Protein AF-0000000065894647 (afdb_homodimer)

Organism: Rhodobacter capsulatus (NCBI:txid1061)

Radius of gyration: 19.95 Å; Cα contacts (8 Å, |Δi|>4): 435; chains: 2; bounding box: 37×65×40 Å

InterPro domains:
  IPR014283 Ferredoxin III 4[4Fe-4S], nif-specific [TIGR02936] (5-98)
  IPR017896 4Fe-4S ferredoxin-type, iron-sulphur binding domain [PF12838] (25-94)
  IPR017896 4Fe-4S ferredoxin-type, iron-sulphur binding domain [PS51379] (17-46)
  IPR017896 4Fe-4S ferredoxin-type, iron-sulphur binding domain [PS51379] (70-100)
  IPR017900 4Fe-4S ferredoxin, iron-sulphur binding, conserved site [PS00198] (80-91)
  IPR050572 Iron-Sulfur Ferredoxin [PTHR43687] (15-97)

Foldseek 3Di:
DDQWDADPVGDIDGAKFWDDFDFVLFQQPCPLVVVDPQNQKDKWFAFPVGDTGHPPDPVCVVCVVRGPHIGIGGDRRVRTPRPCVSCVPGPSSRIDIGGDD/DDQWDADPVGDIDGAKFWDDFDFVLFQQPCPLVVVDPQNQKDKWFAFPVGDTGHPPDPVCVVCVVRGPHIGIGGDRRVRTPRPCVSCVPGPSSRIDIGGDD

pLDDT: mean 95.73, std 6.26, range [57.0, 98.69]

Secondary structure (DSSP, 8-state):
----EE-TT--EE---EEEEE-TTT-----HHHHH-SS--EEEEEEETTS-EE-TTSHHHHHHGGGEEEEEEEES-GGG-----HHHHT-TT--EEEE---/----EE-TT--EE---EEEEE-TTT-----HHHHH-SS--EEEEEEETTS-EE-TTSHHHHHHGGGEEEEEEEES-GGG-----HHHHT-TT--EEEE---

Nearest PDB structures (foldseek):
  8oh5-assembly1_B  TM=8.292E-01  e=4.539E-01  Sporomusa ovata DSM 2662
  6l5k-assembly1_A  TM=5.206E-01  e=1.808E-01  Arabidopsis thaliana
  4chk-assembly1_A  TM=5.487E-01  e=1.370E+00  Arabidopsis thaliana
  4chk-assembly4_H  TM=3.635E-01  e=3.775E-01  Arabidopsis thaliana
  6l5k-assembly1_B  TM=4.906E-01  e=3.235E+00  Arabidopsis thaliana

Solvent-accessible surface area (backbone atoms only — not comparable to full-atom values): 11313 Å² total; per-residue (Å²): 121,84,65,62,44,59,24,66,63,58,50,74,44,65,50,34,27,73,72,45,61,42,60,87,54,35,77,42,82,54,53,33,49,66,43,41,82,52,61,30,43,42,76,22,33,29,28,81,88,67,48,76,34,53,70,96,36,72,67,26,66,75,43,52,90,44,44,74,47,47,18,57,37,81,75,23,52,45,46,29,64,27,69,54,39,37,57,65,58,35,88,62,63,33,62,40,69,43,59,83,129,122,85,66,62,43,59,25,66,61,57,50,77,46,66,50,34,26,73,72,47,61,43,59,87,54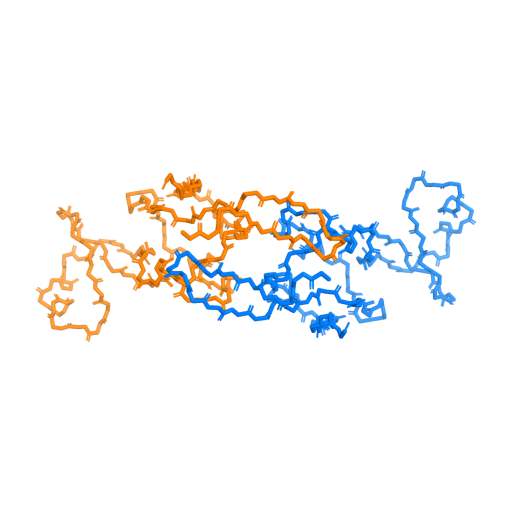,34,77,42,82,53,53,33,48,64,42,43,83,52,62,30,41,42,74,25,33,29,28,80,87,66,48,76,34,53,71,94,37,71,67,28,66,74,42,53,89,44,45,74,47,48,18,58,38,81,75,23,50,46,46,31,64,27,69,54,38,37,57,64,58,36,89,62,63,34,64,41,68,44,59,84,130

Structure (mmCIF, N/CA/C/O backbone):
data_AF-0000000065894647-model_v1
#
loop_
_entity.id
_entity.type
_entity.pdbx_description
1 polymer Ferredoxin-3
#
loop_
_atom_site.group_PDB
_atom_site.id
_atom_site.type_symbol
_atom_site.label_atom_id
_atom_site.label_alt_id
_atom_site.label_comp_id
_atom_site.label_asym_id
_atom_site.label_entity_id
_atom_site.label_seq_id
_atom_site.pdbx_PDB_ins_code
_atom_site.Cartn_x
_atom_site.Cartn_y
_atom_site.Cartn_z
_atom_site.occupancy
_atom_site.B_iso_or_equiv
_atom_site.auth_seq_id
_atom_site.auth_comp_id
_atom_site.auth_asym_id
_atom_site.auth_atom_id
_atom_site.pdbx_PDB_model_num
ATOM 1 N N . MET A 1 1 ? -20.156 -9.414 -3.893 1 57.16 1 MET A N 1
ATOM 2 C CA . MET A 1 1 ? -19.219 -8.859 -2.914 1 57.16 1 MET A CA 1
ATOM 3 C C . MET A 1 1 ? -19.156 -7.336 -3.027 1 57.16 1 MET A C 1
ATOM 5 O O . MET A 1 1 ? -19.391 -6.777 -4.102 1 57.16 1 MET A O 1
ATOM 9 N N . PRO A 1 2 ? -19.172 -6.664 -1.885 1 61.28 2 PRO A N 1
ATOM 10 C CA . PRO A 1 2 ? -19.344 -5.219 -2.064 1 61.28 2 PRO A CA 1
ATOM 11 C C . PRO A 1 2 ? -18.266 -4.609 -2.957 1 61.28 2 PRO A C 1
ATOM 13 O O . PRO A 1 2 ? -17.078 -4.961 -2.834 1 61.28 2 PRO A O 1
ATOM 16 N N . THR A 1 3 ? -18.609 -4.023 -3.908 1 80.19 3 THR A N 1
ATOM 17 C CA . THR A 1 3 ? -17.766 -3.375 -4.91 1 80.19 3 THR A CA 1
ATOM 18 C C . THR A 1 3 ? -17.344 -1.983 -4.449 1 80.19 3 THR A C 1
ATOM 20 O O . THR A 1 3 ? -16.672 -1.262 -5.176 1 80.19 3 THR A O 1
ATOM 23 N N . VAL A 1 4 ? -17.766 -1.76 -3.189 1 90.81 4 VAL A N 1
ATOM 24 C CA . VAL A 1 4 ? -17.469 -0.412 -2.713 1 90.81 4 VAL A CA 1
ATOM 25 C C . VAL A 1 4 ? -16.766 -0.485 -1.361 1 90.81 4 VAL A C 1
ATOM 27 O O . VAL A 1 4 ? -17.062 -1.353 -0.54 1 90.81 4 VAL A O 1
ATOM 30 N N . ALA A 1 5 ? -15.844 0.339 -1.184 1 94 5 ALA A N 1
ATOM 31 C CA . ALA A 1 5 ? -15.148 0.502 0.091 1 94 5 ALA A CA 1
ATOM 32 C C . ALA A 1 5 ? -15.125 1.966 0.521 1 94 5 ALA A C 1
ATOM 34 O O . ALA A 1 5 ? -15.562 2.844 -0.224 1 94 5 ALA A O 1
ATOM 35 N N . TYR A 1 6 ? -14.617 2.193 1.799 1 94.62 6 TYR A N 1
ATOM 36 C CA . TYR A 1 6 ? -14.641 3.549 2.34 1 94.62 6 TYR A CA 1
ATOM 37 C C . TYR A 1 6 ? -13.273 3.947 2.877 1 94.62 6 TYR A C 1
ATOM 39 O O . TYR A 1 6 ? -12.57 3.129 3.477 1 94.62 6 TYR A O 1
ATOM 47 N N . THR A 1 7 ? -13.016 5.211 2.65 1 96.75 7 THR A N 1
ATOM 48 C CA . THR A 1 7 ? -11.82 5.77 3.281 1 96.75 7 THR A CA 1
ATOM 49 C C . THR A 1 7 ? -12.07 6.047 4.762 1 96.75 7 THR A C 1
ATOM 51 O O . THR A 1 7 ? -13.203 5.914 5.238 1 96.75 7 THR A O 1
ATOM 54 N N . ARG A 1 8 ? -11.016 6.469 5.363 1 95.81 8 ARG A N 1
ATOM 55 C CA . ARG A 1 8 ? -11.125 6.84 6.77 1 95.81 8 ARG A CA 1
ATOM 56 C C . ARG A 1 8 ? -12.195 7.906 6.977 1 95.81 8 ARG A C 1
ATOM 58 O O . ARG A 1 8 ? -12.961 7.848 7.941 1 95.81 8 ARG 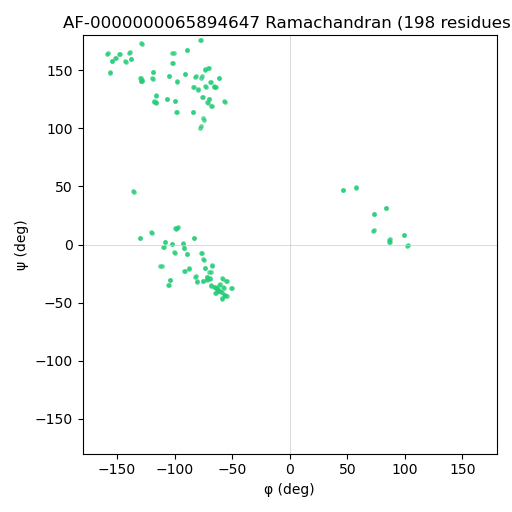A O 1
ATOM 65 N N . GLY A 1 9 ? -12.188 8.867 6.125 1 95.88 9 GLY A N 1
ATOM 66 C CA . GLY A 1 9 ? -13.125 9.969 6.23 1 95.88 9 GLY A CA 1
ATOM 67 C C . GLY A 1 9 ? -14.523 9.609 5.766 1 95.88 9 GLY A C 1
ATOM 68 O O . GLY A 1 9 ? -15.438 10.438 5.816 1 95.88 9 GLY A O 1
ATOM 69 N N . GLY A 1 10 ? -14.711 8.414 5.184 1 95.06 10 GLY A N 1
ATOM 70 C CA . GLY A 1 10 ? -16.047 7.957 4.824 1 95.06 10 GLY A CA 1
ATOM 71 C C . GLY A 1 10 ? -16.344 8.094 3.342 1 95.06 10 GLY A C 1
ATOM 72 O O . GLY A 1 10 ? -17.453 7.793 2.895 1 95.06 10 GLY A O 1
ATOM 73 N N . ALA A 1 11 ? -15.438 8.586 2.604 1 95.38 11 ALA A N 1
ATOM 74 C CA . ALA A 1 11 ? -15.664 8.688 1.163 1 95.38 11 ALA A CA 1
ATOM 75 C C . ALA A 1 11 ? -15.688 7.309 0.514 1 95.38 11 ALA A C 1
ATOM 77 O O . ALA A 1 11 ? -14.875 6.441 0.852 1 95.38 11 ALA A O 1
ATOM 78 N N . GLU A 1 12 ? -16.594 7.117 -0.419 1 95.38 12 GLU A N 1
ATOM 79 C CA . GLU A 1 12 ? -16.703 5.855 -1.146 1 95.38 12 GLU A CA 1
ATOM 80 C C . GLU A 1 12 ? -15.688 5.781 -2.277 1 95.38 12 GLU A C 1
ATOM 82 O O . GLU A 1 12 ? -15.375 6.797 -2.906 1 95.38 12 GLU A O 1
ATOM 87 N N . TYR A 1 13 ? -15.203 4.598 -2.486 1 94.69 13 TYR A N 1
ATOM 88 C CA . TYR A 1 13 ? -14.383 4.316 -3.662 1 94.69 13 TYR A CA 1
ATOM 89 C C . TYR A 1 13 ? -14.508 2.857 -4.078 1 94.69 13 TYR A C 1
ATOM 91 O O . TYR A 1 13 ? -15 2.025 -3.309 1 94.69 13 TYR A O 1
ATOM 99 N N . THR A 1 14 ? -14.148 2.57 -5.34 1 95.25 14 THR A N 1
ATOM 100 C CA . THR A 1 14 ? -14.125 1.202 -5.844 1 95.25 14 THR A CA 1
ATOM 101 C C . THR A 1 14 ? -12.711 0.636 -5.812 1 95.25 14 THR A C 1
ATOM 103 O O . THR A 1 14 ? -11.828 1.108 -6.539 1 95.25 14 THR A O 1
ATOM 106 N N . PRO A 1 15 ? -12.492 -0.372 -4.977 1 95.19 15 PRO A N 1
ATOM 107 C CA . PRO A 1 15 ? -11.148 -0.964 -4.969 1 95.19 15 PRO A CA 1
ATOM 108 C C . PRO A 1 15 ? -10.766 -1.57 -6.316 1 95.19 15 PRO A C 1
ATOM 110 O O . PRO A 1 15 ? -11.617 -2.111 -7.02 1 95.19 15 PRO A O 1
ATOM 113 N N . VAL A 1 16 ? -9.523 -1.435 -6.672 1 96.75 16 VAL A N 1
ATOM 114 C CA . VAL A 1 16 ? -8.938 -2.068 -7.848 1 96.75 16 VAL A CA 1
ATOM 115 C C . VAL A 1 16 ? -7.859 -3.064 -7.418 1 96.75 16 VAL A C 1
ATOM 117 O O . VAL A 1 16 ? -6.863 -2.684 -6.801 1 96.75 16 VAL A O 1
ATOM 120 N N . TYR A 1 17 ? -8.039 -4.27 -7.789 1 97.94 17 TYR A N 1
ATOM 121 C CA . TYR A 1 17 ? -7.234 -5.352 -7.23 1 97.94 17 TYR A CA 1
ATOM 122 C C . TYR A 1 17 ? -6.133 -5.766 -8.195 1 97.94 17 TYR A C 1
ATOM 124 O O . TYR A 1 17 ? -6.227 -5.512 -9.398 1 97.94 17 TYR A O 1
ATOM 132 N N . LEU A 1 18 ? -5.121 -6.332 -7.645 1 98.12 18 LEU A N 1
ATOM 133 C CA . LEU A 1 18 ? -4.102 -6.961 -8.477 1 98.12 18 LEU A CA 1
ATOM 134 C C . LEU A 1 18 ? -4.656 -8.195 -9.172 1 98.12 18 LEU A C 1
ATOM 136 O O . LEU A 1 18 ? -5.035 -9.172 -8.516 1 98.12 18 LEU A O 1
ATOM 140 N N . MET A 1 19 ? -4.633 -8.148 -10.555 1 97.75 19 MET A N 1
ATOM 141 C CA . MET A 1 19 ? -5.258 -9.227 -11.32 1 97.75 19 MET A CA 1
ATOM 142 C C . MET A 1 19 ? -4.207 -10.141 -11.93 1 97.75 19 MET A C 1
ATOM 144 O O . MET A 1 19 ? -4.434 -11.344 -12.078 1 97.75 19 MET A O 1
ATOM 148 N N . LYS A 1 20 ? -3.127 -9.516 -12.297 1 97.81 20 LYS A N 1
ATOM 149 C CA . LYS A 1 20 ? -2.133 -10.305 -13.016 1 97.81 20 LYS A CA 1
ATOM 150 C C . LYS A 1 20 ? -0.74 -9.703 -12.875 1 97.81 20 LYS A C 1
ATOM 152 O O . LYS A 1 20 ? -0.595 -8.484 -12.758 1 97.81 20 LYS A O 1
ATOM 157 N N . ILE A 1 21 ? 0.25 -10.539 -12.867 1 98.19 21 ILE A N 1
ATOM 158 C CA . ILE A 1 21 ? 1.652 -10.164 -13.008 1 98.19 21 ILE A CA 1
ATOM 159 C C . ILE A 1 21 ? 2.23 -10.797 -14.273 1 98.19 21 ILE A C 1
ATOM 161 O O . ILE A 1 21 ? 2.123 -12.008 -14.477 1 98.19 21 ILE A O 1
ATOM 165 N N . ASP A 1 22 ? 2.74 -9.969 -15.133 1 98.12 22 ASP A N 1
ATOM 166 C CA . ASP A 1 22 ? 3.398 -10.453 -16.344 1 98.12 22 ASP A CA 1
ATOM 167 C C . ASP A 1 22 ? 4.777 -11.031 -16.016 1 98.12 22 ASP A C 1
ATOM 169 O O . ASP A 1 22 ? 5.738 -10.289 -15.828 1 98.12 22 ASP A O 1
ATOM 173 N N . GLU A 1 23 ? 4.895 -12.336 -16.078 1 97.25 23 GLU A N 1
ATOM 174 C CA . GLU A 1 23 ? 6.121 -13 -15.664 1 97.25 23 GLU A CA 1
ATOM 175 C C . GLU A 1 23 ? 7.27 -12.695 -16.625 1 97.25 23 GLU A C 1
ATOM 177 O O . GLU A 1 23 ? 8.438 -12.781 -16.234 1 97.25 23 GLU A O 1
ATOM 182 N N . GLN A 1 24 ? 6.973 -12.359 -17.797 1 96.31 24 GLN A N 1
ATOM 183 C CA . GLN A 1 24 ? 8.039 -12.07 -18.75 1 96.31 24 GLN A CA 1
ATOM 184 C C . GLN A 1 24 ? 8.672 -10.711 -18.469 1 96.31 24 GLN A C 1
ATOM 186 O O . GLN A 1 24 ? 9.867 -10.523 -18.703 1 96.31 24 GLN A O 1
ATOM 191 N N . LYS A 1 25 ? 7.918 -9.797 -17.969 1 97.75 25 LYS A N 1
ATOM 192 C CA . LYS A 1 25 ? 8.406 -8.453 -17.672 1 97.75 25 LYS A CA 1
ATOM 193 C C . LYS A 1 25 ? 8.93 -8.352 -16.25 1 97.75 25 LYS A C 1
ATOM 195 O O . LYS A 1 25 ? 9.727 -7.469 -15.93 1 97.75 25 LYS A O 1
ATOM 200 N N . CYS A 1 26 ? 8.484 -9.219 -15.438 1 98.56 26 CYS A N 1
ATOM 201 C CA . CYS A 1 26 ? 8.883 -9.203 -14.039 1 98.56 26 CYS A CA 1
ATOM 202 C C . CYS A 1 26 ? 10.375 -9.516 -13.891 1 98.56 26 CYS A C 1
ATOM 204 O O . CYS A 1 26 ? 10.875 -10.469 -14.484 1 98.56 26 CYS A O 1
ATOM 206 N N . ILE A 1 27 ? 11.016 -8.789 -13.086 1 98 27 ILE A N 1
ATOM 207 C CA . ILE A 1 27 ? 12.445 -9.008 -12.938 1 98 27 ILE A CA 1
ATOM 208 C C . ILE A 1 27 ? 12.734 -9.648 -11.578 1 98 27 ILE A C 1
ATOM 210 O O . ILE A 1 27 ? 13.891 -9.758 -11.172 1 98 27 ILE A O 1
ATOM 214 N N . GLY A 1 28 ? 11.703 -9.93 -10.805 1 97.81 28 GLY A N 1
ATOM 215 C CA . GLY A 1 28 ? 11.828 -10.688 -9.57 1 97.81 28 GLY A CA 1
ATOM 216 C C . GLY A 1 28 ? 12.469 -9.891 -8.445 1 97.81 28 GLY A C 1
ATOM 217 O O . GLY A 1 28 ? 13.094 -10.469 -7.555 1 97.81 28 GLY A O 1
ATOM 218 N N . CYS A 1 29 ? 12.391 -8.555 -8.398 1 97.94 29 CYS A N 1
ATOM 219 C CA . CYS A 1 29 ? 13.078 -7.754 -7.387 1 97.94 29 CYS A CA 1
ATOM 220 C C . CYS A 1 29 ? 12.422 -7.914 -6.023 1 97.94 29 CYS A C 1
ATOM 222 O O . CYS A 1 29 ? 13.07 -7.727 -4.992 1 97.94 29 CYS A O 1
ATOM 224 N N . GLY A 1 30 ? 11.062 -8.172 -5.996 1 97.62 30 GLY A N 1
ATOM 225 C CA . GLY A 1 30 ? 10.391 -8.5 -4.75 1 97.62 30 GLY A CA 1
ATOM 226 C C . GLY A 1 30 ? 9.93 -7.277 -3.98 1 97.62 30 GLY A C 1
ATOM 227 O O . GLY A 1 30 ? 9.406 -7.398 -2.869 1 97.62 30 GLY A O 1
ATOM 228 N N . ARG A 1 31 ? 10.078 -6.09 -4.523 1 97.75 31 ARG A N 1
ATOM 229 C CA . ARG A 1 31 ? 9.648 -4.891 -3.807 1 97.75 31 ARG A CA 1
ATOM 230 C C . ARG A 1 31 ? 8.148 -4.918 -3.541 1 97.75 31 ARG A C 1
ATOM 232 O O . ARG A 1 31 ? 7.691 -4.473 -2.484 1 97.75 31 ARG A O 1
ATOM 239 N N . CYS A 1 32 ? 7.422 -5.496 -4.508 1 98.5 32 CYS A N 1
ATOM 240 C CA . CYS A 1 32 ? 5.973 -5.574 -4.359 1 98.5 32 CYS A CA 1
ATOM 241 C C . CYS A 1 32 ? 5.594 -6.449 -3.172 1 98.5 32 CYS A C 1
ATOM 243 O O . CYS A 1 32 ? 4.68 -6.113 -2.414 1 98.5 32 CYS A O 1
ATOM 245 N N . PHE A 1 33 ? 6.258 -7.539 -3.006 1 98 33 PHE A N 1
ATOM 246 C CA . PHE A 1 33 ? 6.012 -8.43 -1.876 1 98 33 PHE A CA 1
ATOM 247 C C . PHE A 1 33 ? 6.316 -7.727 -0.558 1 98 33 PHE A C 1
ATOM 249 O O . PHE A 1 33 ? 5.562 -7.852 0.408 1 98 33 PHE A O 1
ATOM 256 N N . LYS A 1 34 ? 7.332 -6.957 -0.48 1 96.94 34 LYS A N 1
ATOM 257 C CA . LYS A 1 34 ? 7.777 -6.316 0.754 1 96.94 34 LYS A CA 1
ATOM 258 C C . LYS A 1 34 ? 6.777 -5.262 1.215 1 96.94 34 LYS A C 1
ATOM 260 O O . LYS A 1 34 ? 6.566 -5.082 2.416 1 96.94 34 LYS A O 1
ATOM 265 N N . VAL A 1 35 ? 6.195 -4.617 0.288 1 97.94 35 VAL A N 1
ATOM 266 C CA . VAL A 1 35 ? 5.309 -3.523 0.677 1 97.94 35 VAL A CA 1
ATOM 267 C C . VAL A 1 35 ? 3.902 -4.062 0.925 1 97.94 35 VAL A C 1
ATOM 269 O O . VAL A 1 35 ? 3.08 -3.395 1.559 1 97.94 35 VAL A O 1
ATOM 272 N N . CYS A 1 36 ? 3.682 -5.211 0.36 1 98.19 36 CYS A N 1
ATOM 273 C CA . CYS A 1 36 ? 2.359 -5.797 0.549 1 98.19 36 CYS A CA 1
ATOM 274 C C . CYS A 1 36 ? 2.219 -6.387 1.947 1 98.19 36 CYS A C 1
ATOM 276 O O . CYS A 1 36 ? 3.062 -7.172 2.383 1 98.19 36 CYS A O 1
ATOM 278 N N . GLY A 1 37 ? 1.216 -6.012 2.674 1 96 37 GLY A N 1
ATOM 279 C CA . GLY A 1 37 ? 0.966 -6.512 4.02 1 96 37 GLY A CA 1
ATOM 280 C C . GLY A 1 37 ? -0.037 -7.648 4.055 1 96 37 GLY A C 1
ATOM 281 O O . GLY A 1 37 ? -0.494 -8.047 5.129 1 96 37 GLY A O 1
ATOM 282 N N . ARG A 1 38 ? -0.32 -8.25 2.873 1 96.69 38 ARG A N 1
ATOM 283 C CA . ARG A 1 38 ? -1.424 -9.203 2.848 1 96.69 38 ARG A CA 1
ATOM 284 C C . ARG A 1 38 ? -1.002 -10.516 2.184 1 96.69 38 ARG A C 1
ATOM 286 O O . ARG A 1 38 ? -1.843 -11.359 1.877 1 96.69 38 ARG A O 1
ATOM 293 N N . ASP A 1 39 ? 0.283 -10.672 1.829 1 95.38 39 ASP A N 1
ATOM 294 C CA . ASP A 1 39 ? 0.816 -11.898 1.25 1 95.38 39 ASP A CA 1
ATOM 295 C C . ASP A 1 39 ? 0.072 -12.273 -0.031 1 95.38 39 ASP A C 1
ATOM 297 O O . ASP A 1 39 ? -0.375 -13.406 -0.187 1 95.38 39 ASP A O 1
ATOM 301 N N . VAL A 1 40 ? -0.065 -11.305 -0.892 1 98.19 40 VAL A N 1
ATOM 302 C CA . VAL A 1 40 ? -0.811 -11.477 -2.135 1 98.19 40 VAL A CA 1
ATOM 303 C C . VAL A 1 40 ? 0.07 -12.156 -3.178 1 98.19 40 VAL A C 1
ATOM 305 O O . VAL A 1 40 ? -0.429 -12.875 -4.047 1 98.19 40 VAL A O 1
ATOM 308 N N . MET A 1 41 ? 1.361 -12.023 -3.131 1 98 41 MET A N 1
ATOM 309 C CA . MET A 1 41 ? 2.283 -12.578 -4.113 1 98 41 MET A CA 1
ATOM 310 C C . MET A 1 41 ? 3.508 -13.18 -3.432 1 98 41 MET A C 1
ATOM 312 O O . MET A 1 41 ? 3.803 -12.859 -2.279 1 98 41 MET A O 1
ATOM 316 N N . SER A 1 42 ? 4.141 -14.008 -4.137 1 97.38 42 SER A N 1
ATOM 317 C CA . SER A 1 42 ? 5.355 -14.641 -3.633 1 97.38 42 SER A CA 1
ATOM 318 C C . SER A 1 42 ? 6.328 -14.945 -4.766 1 97.38 42 SER A C 1
ATOM 320 O O . SER A 1 42 ? 5.953 -14.922 -5.941 1 97.38 42 SER A O 1
ATOM 322 N N . LEU A 1 43 ? 7.543 -15.195 -4.293 1 97.5 43 LEU A N 1
ATOM 323 C CA . LEU A 1 43 ? 8.625 -15.461 -5.238 1 97.5 43 LEU A CA 1
ATOM 324 C C . LEU A 1 43 ? 8.469 -16.844 -5.867 1 97.5 43 LEU A C 1
ATOM 326 O O . LEU A 1 43 ? 8.188 -17.812 -5.168 1 97.5 43 LEU A O 1
ATOM 330 N N . HIS A 1 44 ? 8.664 -16.969 -7.223 1 98.19 44 HIS A N 1
ATOM 331 C CA . HIS A 1 44 ? 8.625 -18.203 -8 1 98.19 44 HIS A CA 1
ATOM 332 C C . HIS A 1 44 ? 9.734 -18.234 -9.047 1 98.19 44 HIS A C 1
ATOM 334 O O . HIS A 1 44 ? 10.422 -17.234 -9.258 1 98.19 44 HIS A O 1
ATOM 340 N N . GLY A 1 45 ? 9.945 -19.406 -9.562 1 98.06 45 GLY A N 1
ATOM 341 C CA . GLY A 1 45 ? 10.867 -19.547 -10.68 1 98.06 45 GLY A CA 1
ATOM 342 C C . GLY A 1 45 ? 10.164 -19.594 -12.023 1 98.06 45 GLY A C 1
ATOM 343 O O . GLY A 1 45 ? 9.086 -20.156 -12.148 1 98.06 45 GLY A O 1
ATOM 344 N N . LEU A 1 46 ? 10.812 -18.906 -12.984 1 98 46 LEU A N 1
ATOM 345 C CA . LEU A 1 46 ? 10.344 -18.969 -14.367 1 98 46 LEU A CA 1
ATOM 346 C C . LEU A 1 46 ? 11.289 -19.812 -15.219 1 98 46 LEU A C 1
ATOM 348 O O . LEU A 1 46 ? 12.484 -19.547 -15.289 1 98 46 LEU A O 1
ATOM 352 N N . THR A 1 47 ? 10.734 -20.797 -15.867 1 97.69 47 THR A N 1
ATOM 353 C CA . THR A 1 47 ? 11.555 -21.656 -16.719 1 97.69 47 THR A CA 1
ATOM 354 C C . THR A 1 47 ? 11.617 -21.094 -18.141 1 97.69 47 THR A C 1
ATOM 356 O O . THR A 1 47 ? 10.867 -20.188 -18.484 1 97.69 47 THR A O 1
ATOM 359 N N . GLU A 1 48 ? 12.547 -21.656 -18.906 1 95.81 48 GLU A N 1
ATOM 360 C CA . GLU A 1 48 ? 12.742 -21.234 -20.297 1 95.81 48 GLU A CA 1
ATOM 361 C C . GLU A 1 48 ? 11.469 -21.406 -21.109 1 95.81 48 GLU A C 1
ATOM 363 O O . GLU A 1 48 ? 11.195 -20.609 -22.016 1 95.81 48 GLU A O 1
ATOM 368 N N . ASP A 1 49 ? 10.648 -22.359 -20.766 1 95.06 49 ASP A N 1
ATOM 369 C CA . ASP A 1 49 ? 9.445 -22.656 -21.531 1 95.06 49 ASP A CA 1
ATOM 370 C C . ASP A 1 49 ? 8.242 -21.891 -20.969 1 95.06 49 ASP A C 1
ATOM 372 O O . ASP A 1 49 ? 7.113 -22.078 -21.438 1 95.06 49 ASP A O 1
ATOM 376 N N . GLY A 1 50 ? 8.461 -21.125 -19.953 1 95.44 50 GLY A N 1
ATOM 377 C CA . GLY A 1 50 ? 7.414 -20.234 -19.469 1 95.44 50 GLY A CA 1
ATOM 378 C C . GLY A 1 50 ? 6.664 -20.781 -18.266 1 95.44 50 GLY A C 1
ATOM 379 O O . GLY A 1 50 ? 5.613 -20.25 -17.891 1 95.44 50 GLY A O 1
ATOM 380 N N . GLN A 1 51 ? 7.176 -21.828 -17.781 1 95.62 51 GLN A N 1
ATOM 381 C CA . GLN A 1 51 ? 6.523 -22.375 -16.594 1 95.62 51 GLN A CA 1
ATOM 382 C C . GLN A 1 51 ? 6.926 -21.625 -15.336 1 95.62 51 GLN A C 1
ATOM 384 O O . GLN A 1 51 ? 8.102 -21.312 -15.141 1 95.62 51 GLN A O 1
ATOM 389 N N . VAL A 1 52 ? 5.898 -21.297 -14.562 1 97.06 52 VAL A N 1
ATOM 390 C CA . VAL A 1 52 ? 6.129 -20.672 -13.266 1 97.06 52 VAL A CA 1
ATOM 391 C C . VAL A 1 52 ? 6.023 -21.719 -12.156 1 97.06 52 VAL A C 1
ATOM 393 O O . VAL A 1 52 ? 4.988 -22.375 -12.016 1 97.06 52 VAL A O 1
ATOM 396 N N . VAL A 1 53 ? 7.121 -21.859 -11.32 1 97.5 53 VAL A N 1
ATOM 397 C CA . VAL A 1 53 ? 7.164 -22.938 -10.352 1 97.5 53 VAL A CA 1
ATOM 398 C C . VAL A 1 53 ? 7.488 -22.391 -8.969 1 97.5 53 VAL A C 1
ATOM 400 O O . VAL A 1 53 ? 8.328 -21.484 -8.836 1 97.5 53 VAL A O 1
ATOM 403 N N . ALA A 1 54 ? 6.797 -23 -7.941 1 97.06 54 ALA A N 1
ATOM 404 C CA . ALA A 1 54 ? 7 -22.578 -6.559 1 97.06 54 ALA A CA 1
ATOM 405 C C . ALA A 1 54 ? 8.305 -23.141 -6 1 97.06 54 ALA A C 1
ATOM 407 O O . ALA A 1 54 ? 8.656 -24.281 -6.262 1 97.06 54 ALA A O 1
ATOM 408 N N . PRO A 1 55 ? 8.945 -22.328 -5.199 1 95.88 55 PRO A N 1
ATOM 409 C CA . PRO A 1 55 ? 10.172 -22.844 -4.59 1 95.88 55 PRO A CA 1
ATOM 410 C C . PRO A 1 55 ? 9.922 -23.922 -3.549 1 95.88 55 PRO A C 1
ATOM 412 O O . PRO A 1 55 ? 8.859 -23.953 -2.92 1 95.88 55 PRO A O 1
ATOM 415 N N . GLY A 1 56 ? 10.898 -24.766 -3.424 1 94.44 56 GLY A N 1
ATOM 416 C CA . GLY A 1 56 ? 10.867 -25.766 -2.375 1 94.44 56 GLY A CA 1
ATOM 417 C C . GLY A 1 56 ? 9.867 -26.875 -2.646 1 94.44 56 GLY A C 1
ATOM 418 O O . GLY A 1 56 ? 9.406 -27.547 -1.72 1 94.44 56 GLY A O 1
ATOM 419 N N . THR A 1 57 ? 9.391 -26.953 -3.766 1 96.12 57 THR A N 1
ATOM 420 C CA . THR A 1 57 ? 8.469 -28.016 -4.148 1 96.12 57 THR A CA 1
ATOM 421 C C . THR A 1 57 ? 9.188 -29.094 -4.973 1 96.12 57 THR A C 1
ATOM 423 O O . THR A 1 57 ? 10.305 -28.875 -5.441 1 96.12 57 THR A O 1
ATOM 426 N N . ASP A 1 58 ? 8.5 -30.219 -5.074 1 96.69 58 ASP A N 1
ATOM 427 C CA . ASP A 1 58 ? 9.039 -31.266 -5.938 1 96.69 58 ASP A CA 1
ATOM 428 C C . ASP A 1 58 ? 9.141 -30.781 -7.383 1 96.69 58 ASP A C 1
ATOM 430 O O . ASP A 1 58 ? 10.094 -31.125 -8.086 1 96.69 58 ASP A O 1
ATOM 434 N N . GLU A 1 59 ? 8.141 -30.078 -7.73 1 95.88 59 GLU A N 1
ATOM 435 C CA . GLU A 1 59 ? 8.141 -29.531 -9.086 1 95.88 59 GLU A CA 1
ATOM 436 C C . GLU A 1 59 ? 9.359 -28.641 -9.32 1 95.88 59 GLU A C 1
ATOM 438 O O . GLU A 1 59 ? 9.984 -28.703 -10.383 1 95.88 59 GLU A O 1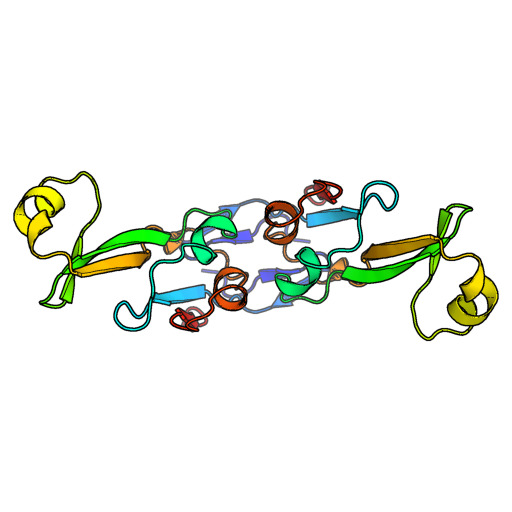
ATOM 443 N N . TRP A 1 60 ? 9.648 -27.797 -8.406 1 95.44 60 TRP A N 1
ATOM 444 C CA . TRP A 1 60 ? 10.828 -26.938 -8.5 1 95.44 60 TRP A CA 1
ATOM 445 C C . TRP A 1 60 ? 12.094 -27.766 -8.672 1 95.44 60 TRP A C 1
ATOM 447 O O . TRP A 1 60 ? 12.914 -27.484 -9.555 1 95.44 60 TRP A O 1
ATOM 457 N N . ASP A 1 61 ? 12.203 -28.828 -7.918 1 95.75 61 ASP A N 1
ATOM 458 C CA . ASP A 1 61 ? 13.391 -29.672 -7.949 1 95.75 61 ASP A CA 1
ATOM 459 C C . ASP A 1 61 ? 13.562 -30.328 -9.32 1 95.75 61 ASP A C 1
ATOM 461 O O . ASP A 1 61 ? 14.688 -30.5 -9.789 1 95.75 61 ASP A O 1
ATOM 465 N N . GLU A 1 62 ? 12.508 -30.672 -9.859 1 96.5 62 GLU A N 1
ATOM 466 C CA . GLU A 1 62 ? 12.523 -31.359 -11.141 1 96.5 62 GLU A CA 1
ATOM 467 C C . GLU A 1 62 ? 12.977 -30.422 -12.266 1 96.5 62 GLU A C 1
ATOM 469 O O . GLU A 1 62 ? 13.547 -30.875 -13.258 1 96.5 62 GLU A O 1
ATOM 474 N N . VAL A 1 63 ? 12.734 -29.141 -12.133 1 95.62 63 VAL A N 1
ATOM 475 C CA . VAL A 1 63 ? 12.984 -28.25 -13.266 1 95.62 63 VAL A CA 1
ATOM 476 C C . VAL A 1 63 ? 14.016 -27.188 -12.883 1 95.62 63 VAL A C 1
ATOM 478 O O . VAL A 1 63 ? 14.133 -26.156 -13.547 1 95.62 63 VAL A O 1
ATOM 481 N N . GLU A 1 64 ? 14.641 -27.375 -11.758 1 94.62 64 GLU A N 1
ATOM 482 C CA . GLU A 1 64 ? 15.547 -26.375 -11.203 1 94.62 64 GLU A CA 1
ATOM 483 C C . GLU A 1 64 ? 16.562 -25.922 -12.234 1 94.62 64 GLU A C 1
ATOM 485 O O . GLU A 1 64 ? 16.875 -24.719 -12.328 1 94.62 64 GLU A O 1
ATOM 490 N N . ASP A 1 65 ? 17.031 -26.797 -13.055 1 95.62 6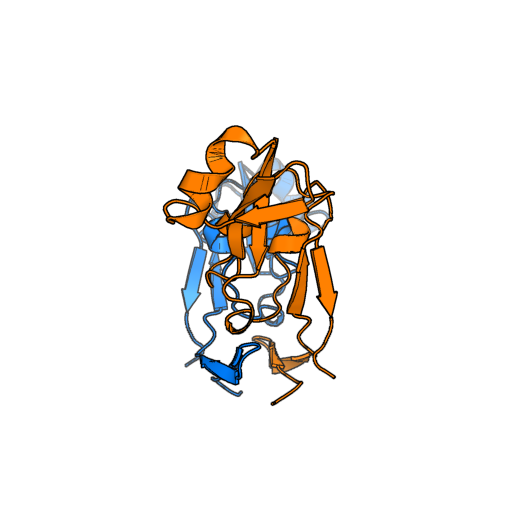5 ASP A N 1
ATOM 491 C CA . ASP A 1 65 ? 18.062 -26.484 -14.047 1 95.62 65 ASP A CA 1
ATOM 492 C C . ASP A 1 65 ? 17.469 -25.688 -15.211 1 95.62 65 ASP A C 1
ATOM 494 O O . ASP A 1 65 ? 18.203 -25.125 -16.016 1 95.62 65 ASP A O 1
ATOM 498 N N . GLU A 1 66 ? 16.203 -25.625 -15.305 1 97 66 GLU A N 1
ATOM 499 C CA . GLU A 1 66 ? 15.539 -24.922 -16.406 1 97 66 GLU A CA 1
ATOM 500 C C . G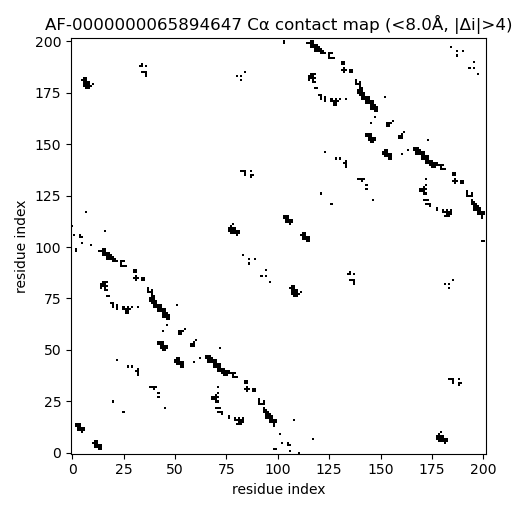LU A 1 66 ? 15.07 -23.531 -15.977 1 97 66 GLU A C 1
ATOM 502 O O . GLU A 1 66 ? 14.578 -22.766 -16.797 1 97 66 GLU A O 1
ATOM 507 N N . ILE A 1 67 ? 15.172 -23.25 -14.766 1 96.5 67 ILE A N 1
ATOM 508 C CA . ILE A 1 67 ? 14.742 -21.953 -14.273 1 96.5 67 ILE A CA 1
ATOM 509 C C . ILE A 1 67 ? 15.703 -20.859 -14.766 1 96.5 67 ILE A C 1
ATOM 511 O O . ILE A 1 67 ? 16.906 -20.938 -14.523 1 96.5 67 ILE A O 1
ATOM 515 N N . VAL A 1 68 ? 15.219 -19.828 -15.422 1 96.81 68 VAL A N 1
ATOM 516 C CA . VAL A 1 68 ? 16.062 -18.812 -16.047 1 96.81 68 VAL A CA 1
ATOM 517 C C . VAL A 1 68 ? 16.047 -17.547 -15.188 1 96.81 68 VAL A C 1
ATOM 519 O O . VAL A 1 68 ? 17.016 -16.766 -15.203 1 96.81 68 VAL A O 1
ATOM 522 N N . LYS A 1 69 ? 14.953 -17.297 -14.508 1 96.56 69 LYS A N 1
ATOM 523 C CA . LYS A 1 69 ? 14.906 -16.172 -13.578 1 96.56 69 LYS A CA 1
ATOM 524 C C . LYS A 1 69 ? 13.797 -16.359 -12.539 1 96.56 69 LYS A C 1
ATOM 526 O O . LYS A 1 69 ? 12.938 -17.219 -12.695 1 96.56 69 LYS A O 1
ATOM 531 N N . LYS A 1 70 ? 13.875 -15.602 -11.484 1 97.62 70 LYS A N 1
ATOM 532 C CA . LYS A 1 70 ? 12.812 -15.562 -10.484 1 97.62 70 LYS A CA 1
ATOM 533 C C . LYS A 1 70 ? 11.789 -14.477 -10.812 1 97.62 70 LYS A C 1
ATOM 535 O O . LYS A 1 70 ? 12.133 -13.453 -11.414 1 97.62 70 LYS A O 1
ATOM 540 N N . VAL A 1 71 ? 10.555 -14.734 -10.477 1 98.44 71 VAL A N 1
ATOM 541 C CA . VAL A 1 71 ? 9.469 -13.789 -10.695 1 98.44 71 VAL A CA 1
ATOM 542 C C . VAL A 1 71 ? 8.484 -13.852 -9.531 1 98.44 71 VAL A C 1
ATOM 544 O O . VAL A 1 71 ? 8.484 -14.812 -8.758 1 98.44 71 VAL A O 1
ATOM 547 N N . MET A 1 72 ? 7.773 -12.773 -9.406 1 98.44 72 MET A N 1
ATOM 548 C CA . MET A 1 72 ? 6.68 -12.789 -8.438 1 98.44 72 MET A CA 1
ATOM 549 C C . MET A 1 72 ? 5.426 -13.406 -9.047 1 98.44 72 MET A C 1
ATOM 551 O O . MET A 1 72 ? 5.09 -13.141 -10.195 1 98.44 72 MET A O 1
ATOM 555 N N . ALA A 1 73 ? 4.773 -14.266 -8.297 1 98.06 73 ALA A N 1
ATOM 556 C CA . ALA A 1 73 ? 3.529 -14.891 -8.727 1 98.06 73 ALA A CA 1
ATOM 557 C C . ALA A 1 73 ? 2.383 -14.539 -7.781 1 98.06 73 ALA A C 1
ATOM 559 O O . ALA A 1 73 ? 2.6 -14.32 -6.586 1 98.06 73 ALA A O 1
ATOM 560 N N . LEU A 1 74 ? 1.186 -14.477 -8.414 1 97.25 74 LEU A N 1
ATOM 561 C CA . LEU A 1 74 ? -0.019 -14.227 -7.633 1 97.25 74 LEU A CA 1
ATOM 562 C C . LEU A 1 74 ? -0.462 -15.492 -6.898 1 97.25 74 LEU A C 1
ATOM 564 O O . LEU A 1 74 ? -1.073 -16.375 -7.496 1 97.25 74 LEU A O 1
ATOM 568 N N . THR A 1 75 ? -0.186 -15.578 -5.602 1 96.31 75 THR A N 1
ATOM 569 C CA . THR A 1 75 ? -0.458 -16.797 -4.844 1 96.31 75 THR A CA 1
ATOM 570 C C . THR A 1 75 ? -1.561 -16.562 -3.816 1 96.31 75 THR A C 1
ATOM 572 O O . THR A 1 75 ? -2.143 -17.516 -3.295 1 96.31 75 THR A O 1
ATOM 575 N N . GLY A 1 76 ? -1.861 -15.414 -3.475 1 97.44 76 GLY A N 1
ATOM 576 C CA . GLY A 1 76 ? -2.881 -15.062 -2.5 1 97.44 76 GLY A CA 1
ATOM 577 C C . GLY A 1 76 ? -3.758 -13.906 -2.943 1 97.44 76 GLY A C 1
ATOM 578 O O . GLY A 1 76 ? -3.994 -12.969 -2.178 1 97.44 76 GLY A O 1
ATOM 579 N N . ALA A 1 77 ? -4.191 -14 -4.215 1 97.25 77 ALA A N 1
ATOM 580 C CA . ALA A 1 77 ? -4.965 -12.922 -4.824 1 97.25 77 ALA A CA 1
ATOM 581 C C . ALA A 1 77 ? -6.195 -12.586 -3.986 1 97.25 77 ALA A C 1
ATOM 583 O O . ALA A 1 77 ? -6.613 -11.43 -3.926 1 97.25 77 ALA A O 1
ATOM 584 N N . GLU A 1 78 ? -6.738 -13.594 -3.305 1 96.94 78 GLU A N 1
ATOM 585 C CA . GLU A 1 78 ? -7.969 -13.414 -2.537 1 96.94 78 GLU A CA 1
ATOM 586 C C . GLU A 1 78 ? -7.738 -12.484 -1.344 1 96.94 78 GLU A C 1
ATOM 588 O O . GLU A 1 78 ? -8.695 -11.93 -0.792 1 96.94 78 GLU A O 1
ATOM 593 N N . ASN A 1 79 ? -6.512 -12.273 -0.938 1 97.75 79 ASN A N 1
ATOM 594 C CA . ASN A 1 79 ? -6.18 -11.453 0.22 1 97.75 79 ASN A CA 1
ATOM 595 C C . ASN A 1 79 ? -5.996 -9.992 -0.168 1 97.75 79 ASN A C 1
ATOM 597 O O . ASN A 1 79 ? -5.898 -9.117 0.7 1 97.75 79 ASN A O 1
ATOM 601 N N . CYS A 1 80 ? -5.988 -9.703 -1.452 1 98.12 80 CYS A N 1
ATOM 602 C CA . CYS A 1 80 ? -5.75 -8.352 -1.941 1 98.12 80 CYS A CA 1
ATOM 603 C C . CYS A 1 80 ? -6.855 -7.402 -1.492 1 98.12 80 CYS A C 1
ATOM 605 O O . CYS A 1 80 ? -8.039 -7.754 -1.542 1 98.12 80 CYS A O 1
ATOM 607 N N . ILE A 1 81 ? -6.426 -6.234 -1.044 1 96.94 81 ILE A N 1
ATOM 608 C CA . ILE A 1 81 ? -7.438 -5.273 -0.613 1 96.94 81 ILE A CA 1
ATOM 609 C C . ILE A 1 81 ? -7.504 -4.113 -1.606 1 96.94 81 ILE A C 1
ATOM 611 O O . ILE A 1 81 ? -8.242 -3.148 -1.396 1 96.94 81 ILE A O 1
ATOM 615 N N . GLY A 1 82 ? -6.695 -4.066 -2.639 1 97.38 82 GLY A N 1
ATOM 616 C CA . GLY A 1 82 ? -6.785 -3.102 -3.723 1 97.38 82 GLY A CA 1
ATOM 617 C C . GLY A 1 82 ? -6.102 -1.784 -3.41 1 97.38 82 GLY A C 1
ATOM 618 O O . GLY A 1 82 ? -6.52 -0.731 -3.9 1 97.38 82 GLY A O 1
ATOM 619 N N . CYS A 1 83 ? -5.062 -1.801 -2.633 1 97.25 83 CYS A N 1
ATOM 620 C CA . CYS A 1 83 ? -4.438 -0.535 -2.27 1 97.25 83 CYS A CA 1
ATOM 621 C C . CYS A 1 83 ? -3.518 -0.042 -3.379 1 97.25 83 CYS A C 1
ATOM 623 O O . CYS A 1 83 ? -3.252 1.156 -3.486 1 97.25 83 CYS A O 1
ATOM 625 N N . GLY A 1 84 ? -2.91 -0.989 -4.105 1 98.12 84 GLY A N 1
ATOM 626 C CA . GLY A 1 84 ? -2.137 -0.603 -5.273 1 98.12 84 GLY A CA 1
ATOM 627 C C . GLY A 1 84 ? -0.699 -0.244 -4.945 1 98.12 84 GLY A C 1
ATOM 628 O O . GLY A 1 84 ? 0.078 0.104 -5.836 1 98.12 84 GLY A O 1
ATOM 629 N N . ALA A 1 85 ? -0.263 -0.342 -3.699 1 98.31 85 ALA A N 1
ATOM 630 C CA . ALA A 1 85 ? 1.108 -0.002 -3.332 1 98.31 85 ALA A CA 1
ATOM 631 C C . ALA A 1 85 ? 2.111 -0.839 -4.117 1 98.31 85 ALA A C 1
ATOM 633 O O . ALA A 1 85 ? 3.168 -0.343 -4.516 1 98.31 85 ALA A O 1
ATOM 634 N N . CYS A 1 86 ? 1.812 -2.055 -4.367 1 98.62 86 CYS A N 1
ATOM 635 C CA . CYS A 1 86 ? 2.697 -2.965 -5.086 1 98.62 86 CYS A CA 1
ATOM 636 C C . CYS A 1 86 ? 2.998 -2.443 -6.484 1 98.62 86 CYS A C 1
ATOM 638 O O . CYS A 1 86 ? 4.125 -2.562 -6.969 1 98.62 86 CYS A O 1
ATOM 640 N N . ALA A 1 87 ? 2.004 -1.912 -7.148 1 98.5 87 ALA A N 1
ATOM 641 C CA . ALA A 1 87 ? 2.203 -1.357 -8.484 1 98.5 87 ALA A CA 1
ATOM 642 C C . ALA A 1 87 ? 3.125 -0.143 -8.445 1 98.5 87 ALA A C 1
ATOM 644 O O . ALA A 1 87 ? 3.961 0.04 -9.328 1 98.5 87 ALA A O 1
ATOM 645 N N . ARG A 1 88 ? 3.008 0.632 -7.41 1 97.75 88 ARG A N 1
ATOM 646 C CA . ARG A 1 88 ? 3.746 1.889 -7.336 1 97.75 88 ARG A CA 1
ATOM 647 C C . ARG A 1 88 ? 5.227 1.639 -7.059 1 97.75 88 ARG A C 1
ATOM 649 O O . ARG A 1 88 ? 6.066 2.502 -7.324 1 97.75 88 ARG A O 1
ATOM 656 N N . VAL A 1 89 ? 5.602 0.492 -6.543 1 98.25 89 VAL A N 1
ATOM 657 C CA . VAL A 1 89 ? 7.008 0.216 -6.258 1 98.25 89 VAL A CA 1
ATOM 658 C C . VAL A 1 89 ? 7.586 -0.69 -7.34 1 98.25 89 VAL A C 1
ATOM 660 O O . VAL A 1 89 ? 8.758 -1.066 -7.281 1 98.25 89 VAL A O 1
ATOM 663 N N . CYS A 1 90 ? 6.82 -1.064 -8.32 1 98.69 90 CYS A N 1
ATOM 664 C CA . CYS A 1 90 ? 7.277 -1.996 -9.344 1 98.69 90 CYS A CA 1
ATOM 665 C C . CYS A 1 90 ? 8.039 -1.266 -10.445 1 98.69 90 CYS A C 1
ATOM 667 O O . CYS A 1 90 ? 7.441 -0.514 -11.227 1 98.69 90 CYS A O 1
ATOM 669 N N . PRO A 1 91 ? 9.266 -1.56 -10.531 1 98.19 91 PRO A N 1
ATOM 670 C CA . PRO A 1 91 ? 10.031 -0.833 -11.547 1 98.19 91 PRO A CA 1
ATOM 671 C C . PRO A 1 91 ? 9.688 -1.272 -12.969 1 98.19 91 PRO A C 1
ATOM 673 O O . PRO A 1 91 ? 9.844 -0.493 -13.914 1 98.19 91 PRO A O 1
ATOM 676 N N . SER A 1 92 ? 9.258 -2.529 -13.125 1 98.31 92 SER A N 1
ATOM 677 C CA . SER A 1 92 ? 9 -3.051 -14.469 1 98.31 92 SER A CA 1
ATOM 678 C C . SER A 1 92 ? 7.547 -2.83 -14.875 1 98.31 92 SER A C 1
ATOM 680 O O . SER A 1 92 ? 7.156 -3.148 -16 1 98.31 92 SER A O 1
ATOM 682 N N . GLU A 1 93 ? 6.73 -2.254 -13.922 1 98.38 93 GLU A N 1
ATOM 683 C CA . GLU A 1 93 ? 5.324 -1.966 -14.195 1 98.38 93 GLU A CA 1
ATOM 684 C C . GLU A 1 93 ? 4.637 -3.154 -14.859 1 98.38 93 GLU A C 1
ATOM 686 O O . GLU A 1 93 ? 3.945 -2.992 -15.867 1 98.38 93 GLU A O 1
ATOM 691 N N . CYS A 1 94 ? 4.84 -4.332 -14.328 1 98.69 94 CYS A N 1
ATOM 692 C CA . CYS A 1 94 ? 4.383 -5.566 -14.961 1 98.69 94 CYS A CA 1
ATOM 693 C C . CYS A 1 94 ? 3.08 -6.047 -14.336 1 98.69 94 CYS A C 1
ATOM 695 O O . CYS A 1 94 ? 2.688 -7.199 -14.516 1 98.69 94 CYS A O 1
ATOM 697 N N . GLN A 1 95 ? 2.418 -5.234 -13.578 1 98.69 95 GLN A N 1
ATOM 698 C CA . GLN A 1 95 ? 1.195 -5.621 -12.883 1 98.69 95 GLN A CA 1
ATOM 699 C C . GLN A 1 95 ? -0.036 -5.027 -13.562 1 98.69 95 GLN A C 1
ATOM 701 O O . GLN A 1 95 ? 0.011 -3.908 -14.078 1 98.69 95 GLN A O 1
ATOM 706 N N . THR A 1 96 ? -1.134 -5.781 -13.547 1 98.38 96 THR A N 1
ATOM 707 C CA . THR A 1 96 ? -2.439 -5.32 -14 1 98.38 96 THR A CA 1
ATOM 708 C C . THR A 1 96 ? -3.439 -5.297 -12.852 1 98.38 96 THR A C 1
ATOM 710 O O . THR A 1 96 ? -3.559 -6.273 -12.109 1 98.38 96 THR A O 1
ATOM 713 N N . HIS A 1 97 ? -4.051 -4.203 -12.727 1 98.06 97 HIS A N 1
ATOM 714 C CA . HIS A 1 97 ? -5.059 -4.02 -11.688 1 98.06 97 HIS A CA 1
ATOM 715 C C . HIS A 1 97 ? -6.422 -3.695 -12.289 1 98.06 97 HIS A C 1
ATOM 717 O O . HIS A 1 97 ? -6.504 -3.021 -13.32 1 98.06 97 HIS A O 1
ATOM 723 N N . ALA A 1 98 ? -7.484 -4.211 -11.672 1 97.19 98 ALA A N 1
ATOM 724 C CA . ALA A 1 98 ? -8.836 -3.949 -12.148 1 97.19 98 ALA A CA 1
ATOM 725 C C . ALA A 1 98 ? -9.852 -4.086 -11.016 1 97.19 98 ALA A C 1
ATOM 727 O O . ALA A 1 98 ? -9.578 -4.734 -10 1 97.19 98 ALA A O 1
ATOM 728 N N . ALA A 1 99 ? -11.055 -3.402 -11.242 1 95.62 99 ALA A N 1
ATOM 729 C CA . ALA A 1 99 ? -12.18 -3.609 -10.336 1 95.62 99 ALA A CA 1
ATOM 730 C C . ALA A 1 99 ? -12.82 -4.977 -10.555 1 95.62 99 ALA A C 1
ATOM 732 O O . ALA A 1 99 ? -12.688 -5.562 -11.633 1 95.62 99 ALA A O 1
ATOM 733 N N . LEU A 1 100 ? -13.383 -5.488 -9.484 1 88.56 100 LEU A N 1
ATOM 734 C CA . LEU A 1 100 ? -14.125 -6.727 -9.695 1 88.56 100 LEU A CA 1
ATOM 735 C C . LEU A 1 100 ? -15.422 -6.461 -10.445 1 88.56 100 LEU A C 1
ATOM 737 O O . LEU A 1 100 ? -16.094 -5.457 -10.203 1 88.56 100 LEU A O 1
ATOM 741 N N . SER A 1 101 ? -15.766 -7.031 -11.594 1 70.19 101 SER A N 1
ATOM 742 C CA . SER A 1 101 ? -17.016 -6.98 -12.336 1 70.19 101 SER A CA 1
ATOM 743 C C . SER A 1 101 ? -18.094 -7.832 -11.664 1 70.19 101 SER A C 1
ATOM 745 O O . SER A 1 101 ? -17.781 -8.805 -10.977 1 70.19 101 SER A O 1
ATOM 747 N N . MET B 1 1 ? -19.406 4.785 10.578 1 57 1 MET B N 1
ATOM 748 C CA . MET B 1 1 ? -18.75 4.414 9.328 1 57 1 MET B CA 1
ATOM 749 C C . MET B 1 1 ? -18.312 2.951 9.352 1 57 1 MET B C 1
ATOM 751 O O . MET B 1 1 ? -18.047 2.395 10.422 1 57 1 MET B O 1
ATOM 755 N N . PRO B 1 2 ? -18.562 2.25 8.25 1 61.47 2 PRO B N 1
ATOM 756 C CA . PRO B 1 2 ? -18.328 0.812 8.414 1 61.47 2 PRO B CA 1
ATOM 757 C C . PRO B 1 2 ? -16.922 0.486 8.883 1 61.47 2 PRO B C 1
ATOM 759 O O . PRO B 1 2 ? -15.953 1.084 8.406 1 61.47 2 PRO B O 1
ATOM 762 N N . THR B 1 3 ? -16.828 -0.132 9.883 1 80.38 3 THR B N 1
ATOM 763 C CA . THR B 1 3 ? -15.602 -0.546 10.555 1 80.38 3 THR B CA 1
ATOM 764 C C . THR B 1 3 ? -15.055 -1.833 9.938 1 80.38 3 THR B C 1
ATOM 766 O O . THR B 1 3 ? -14.047 -2.375 10.406 1 80.38 3 THR B O 1
ATOM 769 N N . VAL B 1 4 ? -15.773 -2.18 8.867 1 90.94 4 VAL B N 1
ATOM 770 C CA . VAL B 1 4 ? -15.359 -3.449 8.281 1 90.94 4 VAL B CA 1
ATOM 771 C C . VAL B 1 4 ? -15.133 -3.273 6.781 1 90.94 4 VAL B C 1
ATOM 773 O O . VAL B 1 4 ? -15.859 -2.523 6.121 1 90.94 4 VAL B O 1
ATOM 776 N N . ALA B 1 5 ? -14.164 -3.891 6.316 1 94 5 ALA B N 1
ATOM 777 C CA . ALA B 1 5 ? -13.875 -3.945 4.883 1 94 5 ALA B CA 1
ATOM 778 C C . ALA B 1 5 ? -13.672 -5.383 4.418 1 94 5 ALA B C 1
ATOM 780 O O . ALA B 1 5 ? -13.664 -6.312 5.23 1 94 5 ALA B O 1
ATOM 78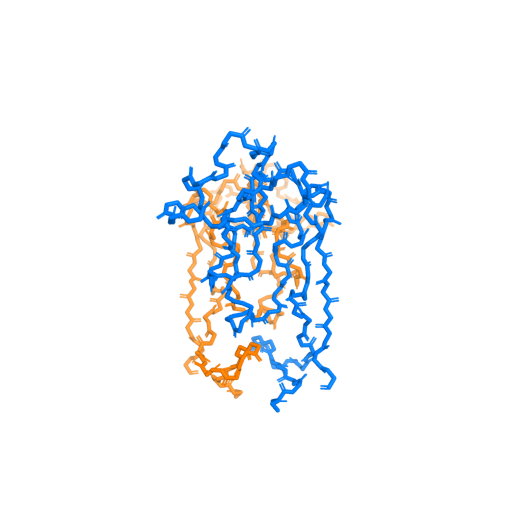1 N N . TYR B 1 6 ? -13.539 -5.547 3.041 1 94.69 6 TYR B N 1
ATOM 782 C CA . TYR B 1 6 ? -13.445 -6.891 2.488 1 94.69 6 TYR B CA 1
ATOM 783 C C . TYR B 1 6 ? -12.258 -7.008 1.537 1 94.69 6 TYR B C 1
ATOM 785 O O . TYR B 1 6 ? -11.969 -6.082 0.776 1 94.69 6 TYR B O 1
ATOM 793 N N . THR B 1 7 ? -11.672 -8.172 1.622 1 96.75 7 THR B N 1
ATOM 794 C CA . THR B 1 7 ? -10.641 -8.484 0.638 1 96.75 7 THR B CA 1
ATOM 795 C C . THR B 1 7 ? -11.273 -8.875 -0.699 1 96.75 7 THR B C 1
ATOM 797 O O . THR B 1 7 ? -12.492 -9.008 -0.8 1 96.75 7 THR B O 1
ATOM 800 N N . ARG B 1 8 ? -10.391 -9.078 -1.605 1 95.94 8 ARG B N 1
ATOM 801 C CA . ARG B 1 8 ? -10.844 -9.508 -2.922 1 95.94 8 ARG B CA 1
ATOM 802 C C . ARG B 1 8 ? -11.656 -10.797 -2.822 1 95.94 8 ARG B C 1
ATOM 804 O O . ARG B 1 8 ? -12.68 -10.938 -3.502 1 95.94 8 ARG B O 1
ATOM 811 N N . GLY B 1 9 ? -11.188 -11.688 -2.049 1 96 9 GLY B N 1
ATOM 812 C CA . GLY B 1 9 ? -11.852 -12.977 -1.891 1 96 9 GLY B CA 1
ATOM 813 C C . GLY B 1 9 ? -13.086 -12.906 -1.008 1 96 9 GLY B C 1
ATOM 814 O O . GLY B 1 9 ? -13.758 -13.914 -0.798 1 96 9 GLY B O 1
ATOM 815 N N . GLY B 1 10 ? -13.352 -11.75 -0.364 1 95.19 10 GLY B N 1
ATOM 816 C CA . GLY B 1 10 ? -14.57 -11.578 0.406 1 95.19 10 GLY B CA 1
ATOM 817 C C . GLY B 1 10 ? -14.359 -11.719 1.901 1 95.19 10 GLY B C 1
ATOM 818 O O . GLY B 1 10 ? -15.312 -11.648 2.68 1 95.19 10 GLY B O 1
ATOM 819 N N . ALA B 1 11 ? -13.195 -11.992 2.316 1 95.56 11 ALA B N 1
ATOM 820 C CA . ALA B 1 11 ? -12.938 -12.086 3.75 1 95.56 11 ALA B CA 1
ATOM 821 C C . ALA B 1 11 ? -13.062 -10.719 4.418 1 95.56 11 ALA B C 1
ATOM 823 O O . ALA B 1 11 ? -12.602 -9.711 3.877 1 95.56 11 ALA B O 1
ATOM 824 N N . GLU B 1 12 ? -13.641 -10.703 5.586 1 95.44 12 GLU B N 1
ATOM 825 C CA . GLU B 1 12 ? -13.789 -9.469 6.352 1 95.44 12 GLU B CA 1
ATOM 826 C C . GLU B 1 12 ? -12.516 -9.141 7.117 1 95.44 12 GLU B C 1
ATOM 828 O O . GLU B 1 12 ? -11.805 -10.039 7.578 1 95.44 12 GLU B O 1
ATOM 833 N N . TYR B 1 13 ? -12.258 -7.855 7.195 1 94.75 13 TYR B N 1
ATOM 834 C CA . TYR B 1 13 ? -11.195 -7.367 8.07 1 94.75 13 TYR B CA 1
ATOM 835 C C . TYR B 1 13 ? -11.5 -5.957 8.555 1 94.75 13 TYR B C 1
ATOM 837 O O . TYR B 1 13 ? -12.367 -5.277 8.008 1 94.75 13 TYR B O 1
ATOM 845 N N . THR B 1 14 ? -10.844 -5.566 9.656 1 95.19 14 THR B N 1
ATOM 846 C CA . THR B 1 14 ? -10.961 -4.207 10.18 1 95.19 14 THR B CA 1
ATOM 847 C C . THR B 1 14 ? -9.781 -3.352 9.727 1 95.19 14 THR B C 1
ATOM 849 O O . THR B 1 14 ? -8.641 -3.602 10.125 1 95.19 14 THR B O 1
ATOM 852 N N . PRO B 1 15 ? -10.055 -2.344 8.898 1 95.19 15 PRO B N 1
ATOM 853 C CA . PRO B 1 15 ? -8.945 -1.478 8.5 1 95.19 15 PRO B CA 1
ATOM 854 C C . PRO B 1 15 ? -8.297 -0.759 9.68 1 95.19 15 PRO B C 1
ATOM 856 O O . PRO B 1 15 ? -8.984 -0.392 10.641 1 95.19 15 PRO B O 1
ATOM 859 N N . VAL B 1 16 ? -7 -0.609 9.625 1 96.69 16 VAL B N 1
ATOM 860 C CA . VAL B 1 16 ? -6.223 0.178 10.578 1 96.69 16 VAL B CA 1
ATOM 861 C C . VAL B 1 16 ? -5.578 1.364 9.859 1 96.69 16 VAL B C 1
ATOM 863 O O . VAL B 1 16 ? -4.785 1.183 8.938 1 96.69 16 VAL B O 1
ATOM 866 N N . TYR B 1 17 ? -5.883 2.51 10.328 1 97.88 17 TYR B N 1
ATOM 867 C CA . TYR B 1 17 ? -5.543 3.719 9.586 1 97.88 17 TYR B CA 1
ATOM 868 C C . TYR B 1 17 ? -4.312 4.395 10.18 1 97.88 17 TYR B C 1
ATOM 870 O O . TYR B 1 17 ? -3.967 4.164 11.336 1 97.88 17 TYR B O 1
ATOM 878 N N . LEU B 1 18 ? -3.668 5.137 9.359 1 98.12 18 LEU B N 1
ATOM 879 C CA . LEU B 1 18 ? -2.602 6 9.859 1 98.12 18 LEU B CA 1
ATOM 880 C C . LEU B 1 18 ? -3.168 7.109 10.734 1 98.12 18 LEU B C 1
ATOM 882 O O . LEU B 1 18 ? -3.93 7.957 10.258 1 98.12 18 LEU B O 1
ATOM 886 N N . MET B 1 19 ? -2.713 7.117 12.039 1 97.69 19 MET B N 1
ATOM 887 C CA . MET B 1 19 ? -3.289 8.055 13 1 97.69 19 MET B CA 1
ATOM 888 C C . MET B 1 19 ? -2.324 9.203 13.289 1 97.69 19 MET B C 1
ATOM 890 O O . MET B 1 19 ? -2.75 10.328 13.547 1 97.69 19 MET B O 1
ATOM 894 N N . LYS B 1 20 ? -1.075 8.836 13.281 1 97.81 20 LYS B N 1
ATOM 895 C CA . LYS B 1 20 ? -0.104 9.852 13.68 1 97.81 20 LYS B CA 1
ATOM 896 C C . LYS B 1 20 ? 1.274 9.555 13.102 1 97.81 20 LYS B C 1
ATOM 898 O O . LYS B 1 20 ? 1.636 8.391 12.906 1 97.81 20 LYS B O 1
ATOM 903 N N . ILE B 1 21 ? 2.012 10.586 12.82 1 98.19 21 ILE B N 1
ATOM 904 C CA . ILE B 1 21 ? 3.434 10.523 12.508 1 98.19 21 ILE B CA 1
ATOM 905 C C . ILE B 1 21 ? 4.23 11.305 13.555 1 98.19 21 ILE B C 1
ATOM 907 O O . ILE B 1 21 ? 3.934 12.469 13.82 1 98.19 21 ILE B O 1
ATOM 911 N N . ASP B 1 22 ? 5.145 10.648 14.164 1 98.19 22 ASP B N 1
ATOM 912 C CA . ASP B 1 22 ? 6.027 11.305 15.117 1 98.19 22 ASP B CA 1
ATOM 913 C C . ASP B 1 22 ? 7.078 12.156 14.406 1 98.19 22 ASP B C 1
ATOM 915 O O . ASP B 1 22 ? 8.07 11.625 13.898 1 98.19 22 ASP B O 1
ATOM 919 N N . GLU B 1 23 ? 6.918 13.438 14.508 1 97.19 23 GLU B N 1
ATOM 920 C CA . GLU B 1 23 ? 7.781 14.336 13.75 1 97.19 23 GLU B CA 1
ATOM 921 C C . GLU B 1 23 ? 9.211 14.32 14.289 1 97.19 23 GLU B C 1
ATOM 923 O O . GLU B 1 23 ? 10.156 14.633 13.57 1 97.19 23 GLU B O 1
ATOM 928 N N . GLN B 1 24 ? 9.375 13.961 15.492 1 96.31 24 GLN B N 1
ATOM 929 C CA . GLN B 1 24 ? 10.719 13.938 16.062 1 96.31 24 GLN B CA 1
ATOM 930 C C . GLN B 1 24 ? 11.516 12.742 15.547 1 96.31 24 GLN B C 1
ATOM 932 O O . GLN B 1 24 ? 12.734 12.82 15.391 1 96.31 24 GLN B O 1
ATOM 937 N N . LYS B 1 25 ? 10.844 11.688 15.266 1 97.75 25 LYS B N 1
ATOM 938 C CA . LYS B 1 25 ? 11.492 10.469 14.789 1 97.75 25 LYS B CA 1
ATOM 939 C C . LYS B 1 25 ? 11.555 10.438 13.266 1 97.75 25 LYS B C 1
ATOM 941 O O . LYS B 1 25 ? 12.391 9.742 12.688 1 97.75 25 LYS B O 1
ATOM 946 N N . CYS B 1 26 ? 10.703 11.164 12.664 1 98.56 26 CYS B N 1
ATOM 947 C CA . CYS B 1 26 ? 10.648 11.195 11.203 1 98.56 26 CYS B CA 1
ATOM 948 C C . CYS B 1 26 ? 11.906 11.812 10.617 1 98.56 26 CYS B C 1
ATOM 950 O O . CYS B 1 26 ? 12.352 12.875 11.055 1 98.56 26 CYS B O 1
ATOM 952 N N . ILE B 1 27 ? 12.406 11.219 9.625 1 98 27 ILE B N 1
ATOM 953 C CA . ILE B 1 27 ? 13.641 11.742 9.047 1 98 27 ILE B CA 1
ATOM 954 C C . ILE B 1 27 ? 13.344 12.383 7.688 1 98 27 ILE B C 1
ATOM 956 O O . ILE B 1 27 ? 14.266 12.727 6.945 1 98 27 ILE B O 1
ATOM 960 N N . GLY B 1 28 ? 12.086 12.406 7.301 1 97.81 28 GLY B N 1
ATOM 961 C CA . GLY B 1 28 ? 11.648 13.133 6.121 1 97.81 28 GLY B CA 1
ATOM 962 C C . GLY B 1 28 ? 12.062 12.461 4.82 1 97.81 28 GLY B C 1
ATOM 963 O O . GLY B 1 28 ? 12.242 13.133 3.801 1 97.81 28 GLY B O 1
ATOM 964 N N . CYS B 1 29 ? 12.273 11.148 4.727 1 98 29 CYS B N 1
ATOM 965 C CA . CYS B 1 29 ? 12.773 10.484 3.523 1 98 29 CYS B CA 1
ATOM 966 C C . CYS B 1 29 ? 11.703 10.445 2.439 1 98 29 CYS B C 1
ATOM 968 O O . CYS B 1 29 ? 12.016 10.367 1.252 1 98 29 CYS B O 1
ATOM 970 N N . GLY B 1 30 ? 10.391 10.406 2.852 1 97.62 30 GLY B N 1
ATOM 971 C CA . GLY B 1 30 ? 9.305 10.531 1.891 1 97.62 30 GLY B CA 1
ATOM 972 C C . GLY B 1 30 ? 8.906 9.211 1.26 1 97.62 30 GLY B C 1
ATOM 973 O O . GLY B 1 30 ? 8.055 9.172 0.37 1 97.62 30 GLY B O 1
ATOM 974 N N . ARG B 1 31 ? 9.484 8.102 1.672 1 97.75 31 ARG B N 1
ATOM 975 C CA . ARG B 1 31 ? 9.133 6.816 1.082 1 97.75 31 ARG B CA 1
ATOM 976 C C . ARG B 1 31 ? 7.652 6.504 1.295 1 97.75 31 ARG B C 1
ATOM 978 O O . ARG B 1 31 ? 7 5.93 0.419 1 97.75 31 ARG B O 1
ATOM 985 N N . CYS B 1 32 ? 7.148 6.949 2.457 1 98.56 32 CYS B N 1
ATOM 986 C CA . CYS B 1 32 ? 5.742 6.703 2.768 1 98.56 32 CYS B CA 1
ATOM 987 C C . CYS B 1 32 ? 4.832 7.434 1.785 1 98.56 32 CYS B C 1
ATOM 989 O O . CYS B 1 32 ? 3.826 6.879 1.339 1 98.56 32 CYS B O 1
ATOM 991 N N . PHE B 1 33 ? 5.16 8.641 1.457 1 98.06 33 PHE B N 1
ATOM 992 C CA . PHE B 1 33 ? 4.387 9.414 0.491 1 98.06 33 PHE B CA 1
ATOM 993 C C . PHE B 1 33 ? 4.414 8.75 -0.879 1 98.06 33 PHE B C 1
ATOM 995 O O . PHE B 1 33 ? 3.387 8.672 -1.557 1 98.06 33 PHE B O 1
ATOM 1002 N N . LYS B 1 34 ? 5.504 8.211 -1.296 1 97 34 LYS B N 1
ATOM 1003 C CA . LYS B 1 34 ? 5.672 7.637 -2.627 1 97 34 LYS B CA 1
ATOM 1004 C C . LYS B 1 34 ? 4.832 6.375 -2.793 1 97 34 LYS B C 1
ATOM 1006 O O . LYS B 1 34 ? 4.301 6.113 -3.873 1 97 34 LYS B O 1
ATOM 1011 N N . VAL B 1 35 ? 4.719 5.648 -1.757 1 98 35 VAL B N 1
ATOM 1012 C CA . VAL B 1 35 ? 4.016 4.375 -1.888 1 98 35 VAL B CA 1
ATOM 1013 C C . VAL B 1 35 ? 2.521 4.586 -1.666 1 98 35 VAL B C 1
ATOM 1015 O O . VAL B 1 35 ? 1.708 3.734 -2.033 1 98 35 VAL B O 1
ATOM 1018 N N . CYS B 1 36 ? 2.244 5.68 -1.011 1 98.25 36 CYS B N 1
ATOM 1019 C CA . CYS B 1 36 ? 0.834 5.961 -0.762 1 98.25 36 CYS B CA 1
ATOM 1020 C C . CYS B 1 36 ? 0.142 6.449 -2.029 1 98.25 36 CYS B C 1
ATOM 1022 O O . CYS B 1 36 ? 0.625 7.367 -2.691 1 98.25 36 CYS B O 1
ATOM 1024 N N . GLY B 1 37 ? -0.95 5.848 -2.42 1 96.06 37 GLY B N 1
ATOM 1025 C CA . GLY B 1 37 ? -1.708 6.227 -3.604 1 96.06 37 GLY B CA 1
ATOM 1026 C C . GLY B 1 37 ? -2.895 7.117 -3.291 1 96.06 37 GLY B C 1
ATOM 1027 O O . GLY B 1 37 ? -3.734 7.367 -4.16 1 96.06 37 GLY B O 1
ATOM 1028 N N . ARG B 1 38 ? -2.92 7.684 -2.051 1 96.69 38 ARG B N 1
ATOM 1029 C CA . ARG B 1 38 ? -4.141 8.383 -1.653 1 96.69 38 ARG B CA 1
ATOM 1030 C C . ARG B 1 38 ? -3.822 9.773 -1.108 1 96.69 38 ARG B C 1
ATOM 1032 O O . ARG B 1 38 ? -4.688 10.43 -0.53 1 96.69 38 ARG B O 1
ATOM 1039 N N . ASP B 1 39 ? -2.545 10.211 -1.159 1 95.69 39 ASP B N 1
ATOM 1040 C CA . ASP B 1 39 ? -2.135 11.539 -0.733 1 95.69 39 ASP B CA 1
ATOM 1041 C C . ASP B 1 39 ? -2.51 11.789 0.726 1 95.69 39 ASP B C 1
ATOM 1043 O O . ASP B 1 39 ? -3.123 12.812 1.049 1 95.69 39 ASP B O 1
ATOM 1047 N N . VAL B 1 40 ? -2.152 10.852 1.557 1 98.19 40 VAL B N 1
ATOM 1048 C CA . VAL B 1 40 ? -2.502 10.898 2.973 1 98.19 40 VAL B CA 1
ATOM 1049 C C . VAL B 1 40 ? -1.514 11.789 3.717 1 98.19 40 VAL B C 1
ATOM 1051 O O . VAL B 1 40 ? -1.865 12.414 4.723 1 98.19 40 VAL B O 1
ATOM 1054 N N . MET B 1 41 ? -0.304 11.922 3.264 1 98 41 MET B N 1
ATOM 1055 C CA . MET B 1 41 ? 0.729 12.703 3.936 1 98 41 MET B CA 1
ATOM 1056 C C . MET B 1 41 ? 1.524 13.531 2.93 1 98 41 MET B C 1
ATOM 1058 O O . MET B 1 41 ? 1.523 13.234 1.735 1 98 41 MET B O 1
ATOM 1062 N N . SER B 1 42 ? 2.135 14.516 3.449 1 97.38 42 SER B N 1
ATOM 1063 C CA . SER B 1 42 ? 2.965 15.383 2.617 1 97.38 42 SER B CA 1
ATOM 1064 C C . SER B 1 42 ? 4.148 15.93 3.404 1 97.38 42 SER B C 1
ATOM 1066 O O . SER B 1 42 ? 4.168 15.867 4.637 1 97.38 42 SER B O 1
ATOM 1068 N N . LEU B 1 43 ? 5.082 16.422 2.605 1 97.5 43 LEU B N 1
ATOM 1069 C CA . LEU B 1 43 ? 6.316 16.938 3.18 1 97.5 43 LEU B CA 1
ATOM 1070 C C . LEU B 1 43 ? 6.07 18.281 3.871 1 97.5 43 LEU B C 1
ATOM 1072 O O . LEU B 1 43 ? 5.375 19.141 3.332 1 97.5 43 LEU B O 1
ATOM 1076 N N . HIS B 1 44 ? 6.648 18.5 5.098 1 98.19 44 HIS B N 1
ATOM 1077 C CA . HIS B 1 44 ? 6.586 19.719 5.895 1 98.19 44 HIS B CA 1
ATOM 1078 C C . HIS B 1 44 ? 7.934 20.016 6.539 1 98.19 44 HIS B C 1
ATOM 1080 O O . HIS B 1 44 ? 8.852 19.203 6.488 1 98.19 44 HIS B O 1
ATOM 1086 N N . GLY B 1 45 ? 8.023 21.234 7 1 98.06 45 GLY B N 1
ATOM 1087 C CA . GLY B 1 45 ? 9.188 21.594 7.785 1 98.06 45 GLY B CA 1
ATOM 1088 C C . GLY B 1 45 ? 8.945 21.531 9.281 1 98.06 45 GLY B C 1
ATOM 1089 O O . GLY B 1 45 ? 7.859 21.859 9.758 1 98.06 45 GLY B O 1
ATOM 1090 N N . LEU B 1 46 ? 9.992 21.031 9.969 1 98 46 LEU B N 1
ATOM 1091 C CA . LEU B 1 46 ? 9.977 21.047 11.43 1 98 46 LEU B CA 1
ATOM 1092 C C . LEU B 1 46 ? 10.922 22.109 11.977 1 98 46 LEU B C 1
ATOM 1094 O O . LEU B 1 46 ? 12.117 22.109 11.656 1 98 46 LEU B O 1
ATOM 1098 N N . THR B 1 47 ? 10.391 22.984 12.805 1 97.69 47 THR B N 1
ATOM 1099 C CA . THR B 1 47 ? 11.227 24.031 13.391 1 97.69 47 THR B CA 1
ATOM 1100 C C . THR B 1 47 ? 11.852 23.547 14.703 1 97.69 47 THR B C 1
ATOM 1102 O O . THR B 1 47 ? 11.461 22.5 15.234 1 97.69 47 THR B O 1
ATOM 1105 N N . GLU B 1 48 ? 12.828 24.328 15.156 1 95.75 48 GLU B N 1
ATOM 1106 C CA . GLU B 1 48 ? 13.539 24 16.391 1 95.75 48 GLU B CA 1
ATOM 1107 C C . GLU B 1 48 ? 12.578 23.922 17.578 1 95.75 48 GLU B C 1
ATOM 1109 O O . GLU B 1 48 ? 12.773 23.109 18.484 1 95.75 48 GLU B O 1
ATOM 1114 N N . ASP B 1 49 ? 11.5 24.656 17.531 1 95.12 49 ASP B N 1
ATOM 1115 C CA . ASP B 1 49 ? 10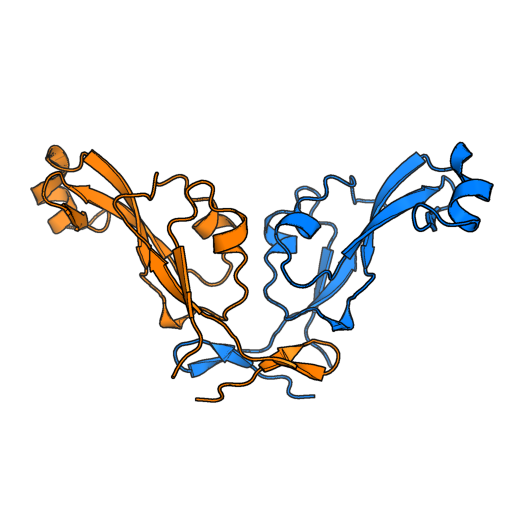.562 24.703 18.641 1 95.12 49 ASP B CA 1
ATOM 1116 C C . ASP B 1 49 ? 9.445 23.672 18.453 1 95.12 49 ASP B C 1
ATOM 1118 O O . ASP B 1 49 ? 8.508 23.609 19.266 1 95.12 49 ASP B O 1
ATOM 1122 N N . GLY B 1 50 ? 9.516 22.938 17.391 1 95.5 50 GLY B N 1
ATOM 1123 C CA . GLY B 1 50 ? 8.594 21.812 17.234 1 95.5 50 GLY B CA 1
ATOM 1124 C C . GLY B 1 50 ? 7.406 22.141 16.344 1 95.5 50 GLY B C 1
ATOM 1125 O O . GLY B 1 50 ? 6.438 21.375 16.297 1 95.5 50 GLY B O 1
ATOM 1126 N N . GLN B 1 51 ? 7.492 23.266 15.75 1 95.56 51 GLN B N 1
ATOM 1127 C CA . GLN B 1 51 ? 6.398 23.609 14.852 1 95.56 51 GLN B CA 1
ATOM 1128 C C . GLN B 1 51 ? 6.543 22.906 13.508 1 95.56 51 GLN B C 1
ATOM 1130 O O . GLN B 1 51 ? 7.641 22.859 12.945 1 95.56 51 GLN B O 1
ATOM 1135 N N . VAL B 1 52 ? 5.41 22.344 13.078 1 97 52 VAL B N 1
ATOM 1136 C CA . VAL B 1 52 ? 5.359 21.734 11.75 1 97 52 VAL B CA 1
ATOM 1137 C C . VAL B 1 52 ? 4.695 22.703 10.773 1 97 52 VAL B C 1
ATOM 1139 O O . VAL B 1 52 ? 3.545 23.094 10.969 1 97 52 VAL B O 1
ATOM 1142 N N . VAL B 1 53 ? 5.418 23.062 9.641 1 97.5 53 VAL B N 1
ATOM 1143 C CA . VAL B 1 53 ? 4.922 24.109 8.742 1 97.5 53 VAL B CA 1
ATOM 1144 C C . VAL B 1 53 ? 4.918 23.594 7.305 1 97.5 53 VAL B C 1
ATOM 1146 O O . VAL B 1 53 ? 5.848 22.891 6.887 1 97.5 53 VAL B O 1
ATOM 1149 N N . ALA B 1 54 ? 3.832 23.969 6.547 1 97.25 54 ALA B N 1
ATOM 1150 C CA . ALA B 1 54 ? 3.691 23.562 5.152 1 97.25 54 ALA B CA 1
ATOM 1151 C C . ALA B 1 54 ? 4.609 24.375 4.246 1 97.25 54 ALA B C 1
ATOM 1153 O O . ALA B 1 54 ? 4.77 25.578 4.434 1 97.25 54 ALA B O 1
ATOM 1154 N N . PRO B 1 55 ? 5.09 23.719 3.268 1 96.06 55 PRO B N 1
ATOM 1155 C CA . PRO B 1 55 ? 5.938 24.453 2.33 1 96.06 55 PRO B CA 1
ATOM 1156 C C . PRO B 1 55 ? 5.141 25.438 1.462 1 96.06 55 PRO B C 1
ATOM 1158 O O . PRO B 1 55 ? 3.963 25.203 1.186 1 96.06 55 PRO B O 1
ATOM 1161 N N . GLY B 1 56 ? 5.848 26.469 1.079 1 94.31 56 GLY B N 1
ATOM 1162 C CA . GLY B 1 56 ? 5.277 27.406 0.134 1 94.31 56 GLY B CA 1
ATOM 1163 C C . GLY B 1 56 ? 4.195 28.281 0.744 1 94.31 56 GLY B C 1
ATOM 1164 O O . GLY B 1 56 ? 3.342 28.812 0.029 1 94.31 56 GLY B O 1
ATOM 1165 N N . THR B 1 57 ? 4.062 28.281 1.953 1 96.19 57 THR B N 1
ATOM 1166 C CA . THR B 1 57 ? 3.1 29.141 2.645 1 96.19 57 THR B CA 1
ATOM 1167 C C . THR B 1 57 ? 3.787 30.359 3.248 1 96.19 57 THR B C 1
ATOM 1169 O O . THR B 1 57 ? 5.016 30.406 3.338 1 96.19 57 THR B O 1
ATOM 1172 N N . ASP B 1 58 ? 2.926 31.312 3.59 1 96.69 58 ASP B N 1
ATOM 1173 C CA . ASP B 1 58 ? 3.467 32.469 4.277 1 96.69 58 ASP B CA 1
ATOM 1174 C C . ASP B 1 58 ? 4.113 32.094 5.602 1 96.69 58 ASP B C 1
ATOM 1176 O O . ASP B 1 58 ? 5.145 32.656 5.988 1 96.69 58 ASP B O 1
ATOM 1180 N N . GLU B 1 59 ? 3.463 31.203 6.238 1 95.81 59 GLU B N 1
ATOM 1181 C CA . GLU B 1 59 ? 4.008 30.719 7.5 1 95.81 59 GLU B CA 1
ATOM 1182 C C . GLU B 1 59 ? 5.398 30.125 7.309 1 95.81 59 GLU B C 1
ATOM 1184 O O . GLU B 1 59 ? 6.297 30.359 8.117 1 95.81 59 GLU B O 1
ATOM 1189 N N . TRP B 1 60 ? 5.559 29.297 6.32 1 95.44 60 TRP B N 1
ATOM 1190 C CA . TRP B 1 60 ? 6.859 28.719 6.004 1 95.44 60 TRP B CA 1
ATOM 1191 C C . TRP B 1 60 ? 7.906 29.812 5.809 1 95.44 60 TRP B C 1
ATOM 1193 O O . TRP B 1 60 ? 9 29.75 6.379 1 95.44 60 TRP B O 1
ATOM 1203 N N . ASP B 1 61 ? 7.547 30.844 5.086 1 95.62 61 ASP B N 1
ATOM 1204 C CA . ASP B 1 61 ? 8.477 31.938 4.781 1 95.62 61 ASP B CA 1
ATOM 1205 C C . ASP B 1 61 ? 8.914 32.656 6.055 1 95.62 61 ASP B C 1
ATOM 1207 O O . ASP B 1 61 ? 10.062 33.094 6.164 1 95.62 61 ASP B O 1
ATOM 1211 N N . 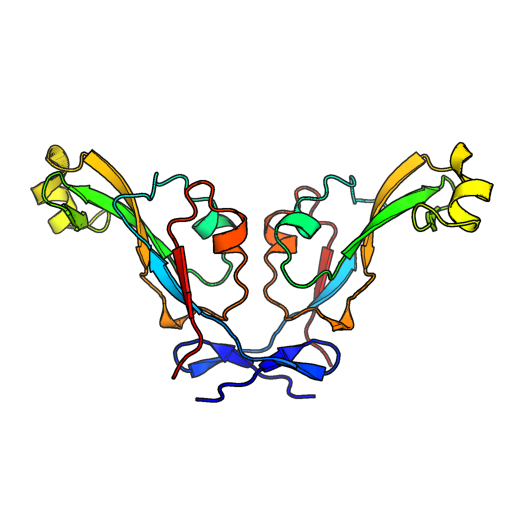GLU B 1 62 ? 8.039 32.781 6.926 1 96.5 62 GLU B N 1
ATOM 1212 C CA . GLU B 1 62 ? 8.297 33.5 8.172 1 96.5 62 GLU B CA 1
ATOM 1213 C C . GLU B 1 62 ? 9.266 32.719 9.055 1 96.5 62 GLU B C 1
ATOM 1215 O O . GLU B 1 62 ? 10.016 33.312 9.836 1 96.5 62 GLU B O 1
ATOM 1220 N N . VAL B 1 63 ? 9.273 31.422 8.969 1 95.56 63 VAL B N 1
ATOM 1221 C CA . VAL B 1 63 ? 10.055 30.641 9.93 1 95.56 63 VAL B CA 1
ATOM 1222 C C . VAL B 1 63 ? 11.109 29.828 9.203 1 95.56 63 VAL B C 1
ATOM 1224 O O . VAL B 1 63 ? 11.664 28.875 9.766 1 95.56 63 VAL B O 1
ATOM 1227 N N . GLU B 1 64 ? 11.297 30.094 7.934 1 94.5 64 GLU B N 1
ATOM 1228 C CA . GLU B 1 64 ? 12.188 29.281 7.09 1 94.5 64 GLU B CA 1
ATOM 1229 C C . GLU B 1 64 ? 13.547 29.094 7.75 1 94.5 64 GLU B C 1
ATOM 1231 O O . GLU B 1 64 ? 14.125 28 7.691 1 94.5 64 GLU B O 1
ATOM 1236 N N . ASP B 1 65 ? 14.039 30.094 8.414 1 95.69 65 ASP B N 1
ATOM 1237 C CA . ASP B 1 65 ? 15.359 30.047 9.031 1 95.69 65 ASP B CA 1
ATOM 1238 C C . ASP B 1 65 ? 15.352 29.172 10.289 1 95.69 65 ASP B C 1
ATOM 1240 O O . ASP B 1 65 ? 16.406 28.812 10.805 1 95.69 65 ASP B O 1
ATOM 1244 N N . GLU B 1 66 ? 14.234 28.844 10.773 1 97 66 GLU B N 1
ATOM 1245 C CA . GLU B 1 66 ? 14.125 28.062 11.992 1 97 66 GLU B CA 1
ATOM 1246 C C . GLU B 1 66 ? 13.852 26.594 11.68 1 97 66 GLU B C 1
ATOM 1248 O O . GLU B 1 66 ? 13.82 25.75 12.586 1 97 66 GLU B O 1
ATOM 1253 N N . ILE B 1 67 ? 13.633 26.281 10.484 1 96.5 67 ILE B N 1
ATOM 1254 C CA . ILE B 1 67 ? 13.367 24.906 10.102 1 96.5 67 ILE B CA 1
ATOM 1255 C C . ILE B 1 67 ? 14.641 24.078 10.234 1 96.5 67 ILE B C 1
ATOM 1257 O O . ILE B 1 67 ? 15.672 24.406 9.633 1 96.5 67 ILE B O 1
ATOM 1261 N N . VAL B 1 68 ? 14.625 22.984 10.969 1 96.81 68 VAL B N 1
ATOM 1262 C CA . VAL B 1 68 ? 15.82 22.203 11.258 1 96.81 68 VAL B CA 1
ATOM 1263 C C . VAL B 1 68 ? 15.82 20.938 10.398 1 96.81 68 VAL B C 1
ATOM 1265 O O . VAL B 1 68 ? 16.891 20.391 10.094 1 96.81 68 VAL B O 1
ATOM 1268 N N . LYS B 1 69 ? 14.648 20.406 10.07 1 96.62 69 LYS B N 1
ATOM 1269 C CA . LYS B 1 69 ? 14.562 19.281 9.164 1 96.62 69 LYS B CA 1
ATOM 1270 C C . LYS B 1 69 ? 13.172 19.188 8.523 1 96.62 69 LYS B C 1
ATOM 1272 O O . LYS B 1 69 ? 12.234 19.844 8.969 1 96.62 69 LYS B O 1
ATOM 1277 N N . LYS B 1 70 ? 13.07 18.422 7.477 1 97.62 70 LYS B N 1
ATOM 1278 C CA . LYS B 1 70 ? 11.789 18.125 6.852 1 97.62 70 LYS B CA 1
ATOM 1279 C C . LYS B 1 70 ? 11.18 16.859 7.445 1 97.62 70 LYS B C 1
ATOM 1281 O O . LYS B 1 70 ? 11.898 15.953 7.875 1 97.62 70 LYS B O 1
ATOM 1286 N N . VAL B 1 71 ? 9.883 16.828 7.523 1 98.44 71 VAL B N 1
ATOM 1287 C CA . VAL B 1 71 ? 9.148 15.68 8.039 1 98.44 71 VAL B CA 1
ATOM 1288 C C . VAL B 1 71 ? 7.863 15.492 7.234 1 98.44 71 VAL B C 1
ATOM 1290 O O . VAL B 1 71 ? 7.418 16.406 6.535 1 98.44 71 VAL B O 1
ATOM 1293 N N . MET B 1 72 ? 7.395 14.281 7.289 1 98.44 72 MET B N 1
ATOM 1294 C CA . MET B 1 72 ? 6.082 14.023 6.707 1 98.44 72 MET B CA 1
ATOM 1295 C C . MET B 1 72 ? 4.973 14.375 7.691 1 98.44 72 MET B C 1
ATOM 1297 O O . MET B 1 72 ? 5.078 14.078 8.883 1 98.44 72 MET B O 1
ATOM 1301 N N . ALA B 1 73 ? 3.949 15.047 7.211 1 98.06 73 ALA B N 1
ATOM 1302 C CA . ALA B 1 73 ? 2.791 15.398 8.031 1 98.06 73 ALA B CA 1
ATOM 1303 C C . ALA B 1 73 ? 1.516 14.773 7.473 1 98.06 73 ALA B C 1
ATOM 1305 O O . ALA B 1 73 ? 1.396 14.57 6.262 1 98.06 73 ALA B O 1
ATOM 1306 N N . LEU B 1 74 ? 0.621 14.477 8.438 1 97.25 74 LEU B N 1
ATOM 1307 C CA . LEU B 1 74 ? -0.681 13.938 8.062 1 97.25 74 LEU B CA 1
ATOM 1308 C C . LEU B 1 74 ? -1.598 15.047 7.547 1 97.25 74 LEU B C 1
ATOM 1310 O O . LEU B 1 74 ? -2.203 15.773 8.336 1 97.25 74 LEU B O 1
ATOM 1314 N N . THR B 1 75 ? -1.736 15.172 6.227 1 96.31 75 THR B N 1
ATOM 1315 C CA . THR B 1 75 ? -2.488 16.281 5.637 1 96.31 75 THR B CA 1
ATOM 1316 C C . THR B 1 75 ? -3.775 15.773 4.996 1 96.31 75 THR B C 1
ATOM 1318 O O . THR B 1 75 ? -4.688 16.547 4.723 1 96.31 75 THR B O 1
ATOM 1321 N N . GLY B 1 76 ? -3.904 14.57 4.711 1 97.44 76 GLY B N 1
ATOM 1322 C CA . GLY B 1 76 ? -5.074 13.969 4.09 1 97.44 76 GLY B CA 1
ATOM 1323 C C . GLY B 1 76 ? -5.5 12.672 4.746 1 97.44 76 GLY B C 1
ATOM 1324 O O . GLY B 1 76 ? -5.754 11.68 4.059 1 97.44 76 GLY B O 1
ATOM 1325 N N . ALA B 1 77 ? -5.531 12.703 6.09 1 97.19 77 ALA B N 1
ATOM 1326 C CA . ALA B 1 77 ? -5.824 11.5 6.871 1 97.19 77 ALA B CA 1
ATOM 1327 C C . ALA B 1 77 ? -7.156 10.883 6.449 1 97.19 77 ALA B C 1
ATOM 1329 O O . ALA B 1 77 ? -7.316 9.664 6.48 1 97.19 77 ALA B O 1
ATOM 1330 N N . GLU B 1 78 ? -8.086 11.734 6.016 1 96.81 78 GLU B N 1
ATOM 1331 C CA . GLU B 1 78 ? -9.422 11.266 5.66 1 96.81 78 GLU B CA 1
ATOM 1332 C C . GLU B 1 78 ? -9.383 10.383 4.422 1 96.81 78 GLU B C 1
ATOM 1334 O O . GLU B 1 78 ? -10.32 9.609 4.176 1 96.81 78 GLU B O 1
ATOM 1339 N N . ASN B 1 79 ? -8.336 10.422 3.645 1 97.69 79 ASN B N 1
ATOM 1340 C CA . ASN B 1 79 ? -8.211 9.656 2.41 1 97.69 79 ASN B CA 1
ATOM 1341 C C . ASN B 1 79 ? -7.605 8.273 2.662 1 97.69 79 ASN B C 1
ATOM 1343 O O . ASN B 1 79 ? -7.594 7.426 1.773 1 97.69 79 ASN B O 1
ATOM 1347 N N . CYS B 1 80 ? -7.141 8.023 3.865 1 98 80 CYS B N 1
ATOM 1348 C CA . CYS B 1 80 ? -6.473 6.77 4.203 1 98 80 CYS B CA 1
ATOM 1349 C C . CYS B 1 80 ? -7.434 5.59 4.086 1 98 80 CYS B C 1
ATOM 1351 O O . CYS B 1 80 ? -8.586 5.68 4.512 1 98 80 CYS B O 1
ATOM 1353 N N . ILE B 1 81 ? -6.922 4.531 3.48 1 96.88 81 ILE B N 1
ATOM 1354 C CA . ILE B 1 81 ? -7.781 3.359 3.352 1 96.88 81 ILE B CA 1
ATOM 1355 C C . ILE B 1 81 ? -7.281 2.248 4.273 1 96.88 81 ILE B C 1
ATOM 1357 O O . ILE B 1 81 ? -7.824 1.139 4.27 1 96.88 81 ILE B O 1
ATOM 1361 N N . GLY B 1 82 ? -6.199 2.416 5 1 97.31 82 GLY B N 1
ATOM 1362 C CA . GLY B 1 82 ? -5.734 1.493 6.023 1 97.31 82 GLY B CA 1
ATOM 1363 C C . GLY B 1 82 ? -4.914 0.347 5.465 1 97.31 82 GLY B C 1
ATOM 1364 O O . GLY B 1 82 ? -4.906 -0.75 6.027 1 97.31 82 GLY B O 1
ATOM 1365 N N . CYS B 1 83 ? -4.199 0.562 4.406 1 97.31 83 CYS B N 1
ATOM 1366 C CA . CYS B 1 83 ? -3.453 -0.548 3.822 1 97.31 83 CYS B CA 1
ATOM 1367 C C . CYS B 1 83 ? -2.152 -0.79 4.578 1 97.31 83 CYS B C 1
ATOM 1369 O O . CYS B 1 83 ? -1.611 -1.896 4.555 1 97.31 83 CYS B O 1
ATOM 1371 N N . GLY B 1 84 ? -1.575 0.293 5.113 1 98.12 84 GLY B N 1
ATOM 1372 C CA . GLY B 1 84 ? -0.415 0.127 5.977 1 98.12 84 GLY B CA 1
ATOM 1373 C C . GLY B 1 84 ? 0.894 0.071 5.211 1 98.12 84 GLY B C 1
ATOM 1374 O O . GLY B 1 84 ? 1.962 -0.077 5.809 1 98.12 84 GLY B O 1
ATOM 1375 N N . ALA B 1 85 ? 0.903 0.207 3.891 1 98.31 85 ALA B N 1
ATOM 1376 C CA . ALA B 1 85 ? 2.135 0.158 3.109 1 98.31 85 ALA B CA 1
ATOM 1377 C C . ALA B 1 85 ? 3.127 1.218 3.582 1 98.31 85 ALA B C 1
ATOM 1379 O O . ALA B 1 85 ? 4.336 0.973 3.621 1 98.31 85 ALA B O 1
ATOM 1380 N N . CYS B 1 86 ? 2.65 2.352 3.941 1 98.62 86 CYS B N 1
ATOM 1381 C CA . CYS B 1 86 ? 3.494 3.457 4.387 1 98.62 86 CYS B CA 1
ATOM 1382 C C . CYS B 1 86 ? 4.316 3.059 5.605 1 98.62 86 CYS B C 1
ATOM 1384 O O . CYS B 1 86 ? 5.484 3.434 5.723 1 98.62 86 CYS B O 1
ATOM 1386 N N . ALA B 1 87 ? 3.723 2.35 6.516 1 98.56 87 ALA B N 1
ATOM 1387 C CA . ALA B 1 87 ? 4.438 1.896 7.703 1 98.56 87 ALA B CA 1
ATOM 1388 C C . ALA B 1 87 ? 5.539 0.906 7.336 1 98.56 87 ALA B C 1
ATOM 1390 O O . ALA B 1 87 ? 6.625 0.935 7.918 1 98.56 87 ALA B O 1
ATOM 1391 N N . ARG B 1 88 ? 5.273 0.098 6.371 1 97.75 88 ARG B N 1
ATOM 1392 C CA . ARG B 1 88 ? 6.207 -0.971 6.027 1 97.75 88 ARG B CA 1
ATOM 1393 C C . ARG B 1 88 ? 7.438 -0.418 5.312 1 97.75 88 ARG B C 1
ATOM 1395 O O . ARG B 1 88 ? 8.484 -1.069 5.273 1 97.75 88 ARG B O 1
ATOM 1402 N N . VAL B 1 89 ? 7.379 0.752 4.75 1 98.25 89 VAL B N 1
ATOM 1403 C CA . VAL B 1 89 ? 8.531 1.317 4.055 1 98.25 89 VAL B CA 1
ATOM 1404 C C . VAL B 1 89 ? 9.203 2.365 4.938 1 98.25 89 VAL B C 1
ATOM 1406 O O . VAL B 1 89 ? 10.195 2.982 4.531 1 98.25 89 VAL B O 1
ATOM 1409 N N . CYS B 1 90 ? 8.711 2.594 6.109 1 98.69 90 CYS B N 1
ATOM 1410 C CA . CYS B 1 90 ? 9.25 3.639 6.977 1 98.69 90 CYS B CA 1
ATOM 1411 C C . CYS B 1 90 ? 10.453 3.131 7.762 1 98.69 90 CYS B C 1
ATOM 1413 O O . CYS B 1 90 ? 10.312 2.297 8.656 1 98.69 90 CYS B O 1
ATOM 1415 N N . PRO B 1 91 ? 11.562 3.701 7.465 1 98.25 91 PRO B N 1
ATOM 1416 C CA . PRO B 1 91 ? 12.742 3.193 8.164 1 98.25 91 PRO B CA 1
ATOM 1417 C C . PRO B 1 91 ? 12.773 3.596 9.641 1 98.25 91 PRO B C 1
ATOM 1419 O O . PRO B 1 91 ? 13.375 2.9 10.461 1 98.25 91 PRO B O 1
ATOM 1422 N N . SER B 1 92 ? 12.156 4.73 9.969 1 98.31 92 SER B N 1
ATOM 1423 C CA . SER B 1 92 ? 12.219 5.227 11.336 1 98.31 92 SER B CA 1
ATOM 1424 C C . SER B 1 92 ? 11.047 4.715 12.164 1 98.31 92 SER B C 1
ATOM 1426 O O . SER B 1 92 ? 10.969 4.98 13.367 1 98.31 92 SER B O 1
ATOM 1428 N N . GLU B 1 93 ? 10.109 3.941 11.508 1 98.38 93 GLU B N 1
ATOM 1429 C CA . GLU B 1 93 ? 8.953 3.371 12.195 1 98.38 93 GLU B CA 1
ATOM 1430 C C . GLU B 1 93 ? 8.273 4.406 13.078 1 98.38 93 GLU B C 1
ATOM 1432 O O . GLU B 1 93 ? 7.977 4.137 14.242 1 98.38 93 GLU B O 1
ATOM 1437 N N . CYS B 1 94 ? 8.047 5.574 12.547 1 98.69 94 CYS B N 1
ATOM 1438 C CA . CYS B 1 94 ? 7.559 6.703 13.328 1 98.69 94 CYS B CA 1
ATOM 1439 C C . CYS B 1 94 ? 6.051 6.867 13.156 1 98.69 94 CYS B C 1
ATOM 1441 O O . CYS B 1 94 ? 5.5 7.922 13.484 1 98.69 94 CYS B O 1
ATOM 1443 N N . GLN B 1 95 ? 5.375 5.906 12.617 1 98.69 95 GLN B N 1
ATOM 1444 C CA . GLN B 1 95 ? 3.943 5.996 12.344 1 98.69 95 GLN B CA 1
ATOM 1445 C C . GLN B 1 95 ? 3.141 5.176 13.352 1 98.69 95 GLN B C 1
ATOM 1447 O O . GLN B 1 95 ? 3.584 4.113 13.789 1 98.69 95 GLN B O 1
ATOM 1452 N N . THR B 1 96 ? 1.972 5.684 13.703 1 98.38 96 THR B N 1
ATOM 1453 C CA . THR B 1 96 ? 1.003 4.969 14.531 1 98.38 96 THR B CA 1
ATOM 1454 C C . THR B 1 96 ? -0.276 4.691 13.75 1 98.38 96 THR B C 1
ATOM 1456 O O . THR B 1 96 ? -0.829 5.594 13.109 1 98.38 96 THR B O 1
ATOM 1459 N N . HIS B 1 97 ? -0.636 3.477 13.766 1 98 97 HIS B N 1
ATOM 1460 C CA . HIS B 1 97 ? -1.849 3.041 13.078 1 98 97 HIS B CA 1
ATOM 1461 C C . HIS B 1 97 ? -2.852 2.447 14.062 1 98 97 HIS B C 1
ATOM 1463 O O . HIS B 1 97 ? -2.465 1.803 15.039 1 98 97 HIS B O 1
ATOM 1469 N N . ALA B 1 98 ? -4.148 2.709 13.836 1 97.12 98 ALA B N 1
ATOM 1470 C CA . ALA B 1 98 ? -5.195 2.176 14.703 1 97.12 98 ALA B CA 1
ATOM 1471 C C . ALA B 1 98 ? -6.52 2.055 13.953 1 97.12 98 ALA B C 1
ATOM 1473 O O . ALA B 1 98 ? -6.719 2.711 12.93 1 97.12 98 ALA B O 1
ATOM 1474 N N . ALA B 1 99 ? -7.414 1.137 14.531 1 95.44 99 ALA B N 1
ATOM 1475 C CA . ALA B 1 99 ? -8.789 1.067 14.031 1 95.44 99 ALA B CA 1
ATOM 1476 C C . ALA B 1 99 ? -9.602 2.273 14.492 1 95.44 99 ALA B C 1
ATOM 1478 O O . ALA B 1 99 ? -9.266 2.908 15.492 1 95.44 99 ALA B O 1
ATOM 1479 N N . LEU B 1 100 ? -10.555 2.609 13.656 1 88.5 100 LEU B N 1
ATOM 1480 C CA . LEU B 1 100 ? -11.445 3.668 14.125 1 88.5 100 LEU B CA 1
ATOM 1481 C C . LEU B 1 100 ? -12.352 3.16 15.242 1 88.5 100 LEU B C 1
ATOM 1483 O O . LEU B 1 100 ? -12.836 2.027 15.195 1 88.5 100 LEU B O 1
ATOM 1487 N N . SER B 1 101 ? -12.391 3.693 16.453 1 69.94 101 SER B N 1
ATOM 1488 C CA . SER B 1 101 ? -13.312 3.404 17.547 1 69.94 101 SER B CA 1
ATOM 1489 C C . SER B 1 101 ? -14.695 3.988 17.281 1 69.94 101 SER B C 1
ATOM 1491 O O . SER B 1 101 ? -14.828 4.984 16.562 1 69.94 101 SER B O 1
#

Sequence (202 aa):
MPTVAYTRGGAEYTPVYLMKIDEQKCIGCGRCFKVCGRDVMSLHGLTEDGQVVAPGTDEWDEVEDEIVKKVMALTGAENCIGCGACARVCPSECQTHAALSMPTVAYTRGGAEYTPVYLMKIDEQKCIGCGRCFKVCGRDVMSLHGLTEDGQVVAPGTDEWDEVEDEIVKKVMALTGAENCIGCGACARVCPSECQTHAALS